Protein AF-0000000081411568 (afdb_homodimer)

Structure (mmCIF, N/CA/C/O backbone):
data_AF-0000000081411568-model_v1
#
loop_
_entity.id
_entity.type
_entity.pdbx_description
1 polymer 'Phage baseplate assembly protein V'
#
loop_
_atom_site.group_PDB
_atom_site.id
_atom_site.type_symbol
_atom_site.label_atom_id
_atom_site.label_alt_id
_atom_site.label_comp_id
_atom_site.label_asym_id
_atom_site.label_entity_id
_atom_site.label_seq_id
_atom_site.pdbx_PDB_ins_code
_atom_site.Cartn_x
_atom_site.Cartn_y
_atom_site.Cartn_z
_atom_site.occupancy
_atom_site.B_iso_or_equiv
_atom_site.auth_seq_id
_atom_site.auth_comp_id
_atom_site.auth_asym_id
_atom_site.auth_atom_id
_atom_site.pdbx_PDB_model_num
ATOM 1 N N . MET A 1 1 ? 0.951 -44.594 -8.281 1 44.94 1 MET A N 1
ATOM 2 C CA . MET A 1 1 ? 0.667 -43.156 -8.148 1 44.94 1 MET A CA 1
ATOM 3 C C . MET A 1 1 ? 0.297 -42.562 -9.492 1 44.94 1 MET A C 1
ATOM 5 O O . MET A 1 1 ? 1.005 -42.75 -10.484 1 44.94 1 MET A O 1
ATOM 9 N N . SER A 1 2 ? -0.913 -42.25 -9.688 1 53.12 2 SER A N 1
ATOM 10 C CA . SER A 1 2 ? -1.412 -41.875 -11.008 1 53.12 2 SER A CA 1
ATOM 11 C C . SER A 1 2 ? -0.668 -40.656 -11.555 1 53.12 2 SER A C 1
ATOM 13 O O . SER A 1 2 ? -0.072 -39.875 -10.789 1 53.12 2 SER A O 1
ATOM 15 N N . LEU A 1 3 ? -0.346 -40.844 -12.75 1 54.81 3 LEU A N 1
ATOM 16 C CA . LEU A 1 3 ? 0.307 -39.781 -13.531 1 54.81 3 LEU A CA 1
ATOM 17 C C . LEU A 1 3 ? -0.184 -38.406 -13.109 1 54.81 3 LEU A C 1
ATOM 19 O O . LEU A 1 3 ? 0.574 -37.438 -13.148 1 54.81 3 LEU A O 1
ATOM 23 N N . LEU A 1 4 ? -1.469 -38.469 -12.625 1 57.91 4 LEU A N 1
ATOM 24 C CA . LEU A 1 4 ? -2.047 -37.219 -12.148 1 57.91 4 LEU A CA 1
ATOM 25 C C . LEU A 1 4 ? -1.321 -36.719 -10.898 1 57.91 4 LEU A C 1
ATOM 27 O O . LEU A 1 4 ? -1.173 -35.5 -10.703 1 57.91 4 LEU A O 1
ATOM 31 N N . THR A 1 5 ? -0.788 -37.719 -10.188 1 57.94 5 THR A N 1
ATOM 32 C CA . THR A 1 5 ? -0.167 -37.375 -8.914 1 57.94 5 THR A CA 1
ATOM 33 C C . THR A 1 5 ? 1.165 -36.656 -9.141 1 57.94 5 THR A C 1
ATOM 35 O O . THR A 1 5 ? 1.735 -36.094 -8.211 1 57.94 5 THR A O 1
ATOM 38 N N . ARG A 1 6 ? 1.407 -36.5 -10.516 1 70.19 6 ARG A N 1
ATOM 39 C CA . ARG A 1 6 ? 2.758 -36 -10.719 1 70.19 6 ARG A CA 1
ATOM 40 C C . ARG A 1 6 ? 2.725 -34.562 -11.266 1 70.19 6 ARG A C 1
ATOM 42 O O . ARG A 1 6 ? 3.77 -34 -11.594 1 70.19 6 ARG A O 1
ATOM 49 N N . LEU A 1 7 ? 1.516 -34.031 -11.227 1 80.31 7 LEU A N 1
ATOM 50 C CA . LEU A 1 7 ? 1.396 -32.719 -11.867 1 80.31 7 LEU A CA 1
ATOM 51 C C . LEU A 1 7 ? 1.714 -31.609 -10.875 1 80.31 7 LEU A C 1
ATOM 53 O O . LEU A 1 7 ? 2.109 -30.516 -11.281 1 80.31 7 LEU A O 1
ATOM 57 N N . LEU A 1 8 ? 1.556 -32.031 -9.602 1 87.19 8 LEU A N 1
ATOM 58 C CA . LEU A 1 8 ? 1.83 -31.016 -8.578 1 87.19 8 LEU A CA 1
ATOM 59 C C . LEU A 1 8 ? 2.822 -31.547 -7.551 1 87.19 8 LEU A C 1
ATOM 61 O O . LEU A 1 8 ? 2.879 -32.75 -7.301 1 87.19 8 LEU A O 1
ATOM 65 N N . ALA A 1 9 ? 3.596 -30.68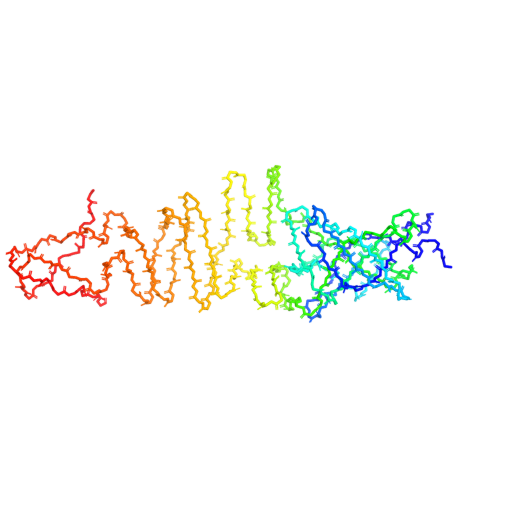8 -7.062 1 90.88 9 ALA A N 1
ATOM 66 C CA . ALA A 1 9 ? 4.477 -31 -5.945 1 90.88 9 ALA A CA 1
ATOM 67 C C . ALA A 1 9 ? 4.574 -29.828 -4.965 1 90.88 9 ALA A C 1
ATOM 69 O O . ALA A 1 9 ? 4.367 -28.688 -5.348 1 90.88 9 ALA A O 1
ATOM 70 N N . ARG A 1 10 ? 4.816 -30.234 -3.709 1 93.5 10 ARG A N 1
ATOM 71 C CA . ARG A 1 10 ? 5.148 -29.25 -2.689 1 93.5 10 ARG A CA 1
ATOM 72 C C . ARG A 1 10 ? 6.652 -29.203 -2.439 1 93.5 10 ARG A C 1
ATOM 74 O O . ARG A 1 10 ? 7.348 -30.203 -2.623 1 93.5 10 ARG A O 1
ATOM 81 N N . GLY A 1 11 ? 7.152 -28.031 -2.08 1 96.56 11 GLY A N 1
ATOM 82 C CA . GLY A 1 11 ? 8.562 -27.906 -1.757 1 96.56 11 GLY A CA 1
ATOM 83 C C . GLY A 1 11 ? 8.883 -26.656 -0.957 1 96.56 11 GLY A C 1
ATOM 84 O O . GLY A 1 11 ? 7.98 -26 -0.435 1 96.56 11 GLY A O 1
ATOM 85 N N . THR A 1 12 ? 10.219 -26.5 -0.775 1 98.06 12 THR A N 1
ATOM 86 C CA . THR A 1 12 ? 10.695 -25.359 -0.022 1 98.06 12 THR A CA 1
ATOM 87 C C . THR A 1 12 ? 11.648 -24.516 -0.867 1 98.06 12 THR A C 1
ATOM 89 O O . THR A 1 12 ? 12.453 -25.047 -1.627 1 98.06 12 THR A O 1
ATOM 92 N N . VAL A 1 13 ? 11.539 -23.234 -0.665 1 98.38 13 VAL A N 1
ATOM 93 C CA . VAL A 1 13 ? 12.406 -22.297 -1.387 1 98.38 13 VAL A CA 1
ATOM 94 C C . VAL A 1 13 ? 13.828 -22.375 -0.835 1 98.38 13 VAL A C 1
ATOM 96 O O . VAL A 1 13 ? 14.031 -22.344 0.381 1 98.38 13 VAL A O 1
ATOM 99 N N . VAL A 1 14 ? 14.742 -22.5 -1.748 1 98.06 14 VAL A N 1
ATOM 100 C CA . VAL A 1 14 ? 16.172 -22.438 -1.413 1 98.06 14 VAL A CA 1
ATOM 101 C C . VAL A 1 14 ? 16.703 -21.047 -1.751 1 98.06 14 VAL A C 1
ATOM 103 O O . VAL A 1 14 ? 17.359 -20.406 -0.918 1 98.06 14 VAL A O 1
ATOM 106 N N . LEU A 1 15 ? 16.469 -20.641 -2.945 1 97.62 15 LEU A N 1
ATOM 107 C CA . LEU A 1 15 ? 16.875 -19.328 -3.428 1 97.62 15 LEU A CA 1
ATOM 108 C C . LEU A 1 15 ? 15.758 -18.672 -4.246 1 97.62 15 LEU A C 1
ATOM 110 O O . LEU A 1 15 ? 15.008 -19.375 -4.934 1 97.62 15 LEU A O 1
ATOM 114 N N . ALA A 1 16 ? 15.672 -17.391 -4.086 1 98 16 ALA A N 1
ATOM 115 C CA . ALA A 1 16 ? 14.789 -16.594 -4.945 1 98 16 ALA A CA 1
ATOM 116 C C . ALA A 1 16 ? 15.555 -15.461 -5.605 1 98 16 ALA A C 1
ATOM 118 O O . ALA A 1 16 ? 16.344 -14.773 -4.953 1 98 16 ALA A O 1
ATOM 119 N N . SER A 1 17 ? 15.32 -15.336 -6.879 1 97.19 17 SER A N 1
ATOM 120 C CA . SER A 1 17 ? 15.883 -14.203 -7.602 1 97.19 17 SER A CA 1
ATOM 121 C C . SER A 1 17 ? 14.789 -13.25 -8.078 1 97.19 17 SER A C 1
ATOM 123 O O . SER A 1 17 ? 13.898 -13.648 -8.828 1 97.19 17 SER A O 1
ATOM 125 N N . SER A 1 18 ? 14.922 -12 -7.629 1 95.88 18 SER A N 1
ATOM 126 C CA . SER A 1 18 ? 13.977 -10.969 -8.055 1 95.88 18 SER A CA 1
ATOM 127 C C . SER A 1 18 ? 14.57 -10.109 -9.172 1 95.88 18 SER A C 1
ATOM 129 O O . SER A 1 18 ? 14.008 -9.07 -9.523 1 95.88 18 SER A O 1
ATOM 131 N N . ALA A 1 19 ? 15.594 -10.531 -9.766 1 95.19 19 ALA A N 1
ATOM 132 C CA . ALA A 1 19 ? 16.297 -9.742 -10.773 1 95.19 19 ALA A CA 1
ATOM 133 C C . ALA A 1 19 ? 15.625 -9.859 -12.133 1 95.19 19 ALA A C 1
ATOM 135 O O . ALA A 1 19 ? 15.656 -8.922 -12.93 1 95.19 19 ALA A O 1
ATOM 136 N N . SER A 1 20 ? 15.016 -10.961 -12.375 1 93.44 20 SER A N 1
ATOM 137 C CA . SER A 1 20 ? 14.383 -11.211 -13.672 1 93.44 20 SER A CA 1
ATOM 138 C C . SER A 1 20 ? 12.984 -10.609 -13.727 1 93.44 20 SER A C 1
ATOM 140 O O . SER A 1 20 ? 12.383 -10.328 -12.695 1 93.44 20 SER A O 1
ATOM 142 N N . LYS A 1 21 ? 12.5 -10.484 -14.922 1 94.25 21 LYS A N 1
ATOM 143 C CA . LYS A 1 21 ? 11.188 -9.891 -15.148 1 94.25 21 LYS A CA 1
ATOM 144 C C . LYS A 1 21 ? 10.078 -10.773 -14.586 1 94.25 21 LYS A C 1
ATOM 146 O O . LYS A 1 21 ? 9.023 -10.273 -14.188 1 94.25 21 LYS A O 1
ATOM 151 N N . LEU A 1 22 ? 10.312 -12.016 -14.672 1 94.69 22 LEU A N 1
ATOM 152 C CA . LEU A 1 22 ? 9.562 -12.992 -13.883 1 94.69 22 LEU A CA 1
ATOM 153 C C . LEU A 1 22 ? 10.453 -13.625 -12.82 1 94.69 22 LEU A C 1
ATOM 155 O O . LEU A 1 22 ? 11.539 -14.117 -13.125 1 94.69 22 LEU A O 1
ATOM 159 N N . GLN A 1 23 ? 9.977 -13.594 -11.594 1 96.31 23 GLN A N 1
ATOM 160 C CA . GLN A 1 23 ? 10.812 -14.102 -10.508 1 96.31 23 GLN A CA 1
ATOM 161 C C . GLN A 1 23 ? 11.172 -15.57 -10.734 1 96.31 23 GLN A C 1
ATOM 163 O O . GLN A 1 23 ? 10.359 -16.344 -11.242 1 96.31 23 GLN A O 1
ATOM 168 N N . SER A 1 24 ? 12.414 -15.836 -10.352 1 97.56 24 SER A N 1
ATOM 169 C CA . SER A 1 24 ? 12.891 -17.219 -10.461 1 97.56 24 SER A CA 1
ATOM 170 C C . SER A 1 24 ? 13.219 -17.797 -9.086 1 97.56 24 SER A C 1
ATOM 172 O O . SER A 1 24 ? 13.789 -17.109 -8.242 1 97.56 24 SER A O 1
ATOM 174 N N . LEU A 1 25 ? 12.844 -19.125 -8.938 1 97.94 25 LEU A N 1
ATOM 175 C CA . LEU A 1 25 ? 13.078 -19.797 -7.66 1 97.94 25 LEU A CA 1
ATOM 176 C C . LEU A 1 25 ? 13.922 -21.047 -7.836 1 97.94 25 LEU A C 1
ATOM 178 O O . LEU A 1 25 ? 13.891 -21.672 -8.898 1 97.94 25 LEU A O 1
ATOM 182 N N . GLN A 1 26 ? 14.75 -21.281 -6.93 1 97.69 26 GLN A N 1
ATOM 183 C CA . GLN A 1 26 ? 15.25 -22.625 -6.652 1 97.69 26 GLN A CA 1
ATOM 184 C C . GLN A 1 26 ? 14.492 -23.266 -5.488 1 97.69 26 GLN A C 1
ATOM 186 O O . GLN A 1 26 ? 14.406 -22.672 -4.406 1 97.69 26 GLN A O 1
ATOM 191 N N . MET A 1 27 ? 13.938 -24.5 -5.75 1 97.5 27 MET A N 1
ATOM 192 C CA . MET A 1 27 ? 13.172 -25.156 -4.695 1 97.5 27 MET A CA 1
ATOM 193 C C . MET A 1 27 ? 13.609 -26.609 -4.523 1 97.5 27 MET A C 1
ATOM 195 O O . MET A 1 27 ? 14.023 -27.25 -5.488 1 97.5 27 MET A O 1
ATOM 199 N N . ARG A 1 28 ? 13.562 -27.031 -3.311 1 97.19 28 ARG A N 1
ATOM 200 C CA . ARG A 1 28 ? 13.672 -28.453 -2.99 1 97.19 28 ARG A CA 1
ATOM 201 C C . ARG A 1 28 ? 12.297 -29.109 -2.92 1 97.19 28 ARG A C 1
ATOM 203 O O . ARG A 1 28 ? 11.461 -28.719 -2.096 1 97.19 28 ARG A O 1
ATOM 210 N N . LEU A 1 29 ? 12.078 -30.047 -3.844 1 93.19 29 LEU A N 1
ATOM 211 C CA . LEU A 1 29 ? 10.766 -30.672 -3.939 1 93.19 29 LEU A CA 1
ATOM 212 C C . LEU A 1 29 ? 10.75 -32 -3.225 1 93.19 29 LEU A C 1
ATOM 214 O O . LEU A 1 29 ? 11.734 -32.406 -2.584 1 93.19 29 LEU A O 1
ATOM 218 N N . THR A 1 30 ? 9.516 -32.688 -3.365 1 78.25 30 THR A N 1
ATOM 219 C CA . THR A 1 30 ? 9.344 -33.969 -2.719 1 78.25 30 THR A CA 1
ATOM 220 C C . THR A 1 30 ? 10.352 -35 -3.266 1 78.25 30 THR A C 1
ATOM 222 O O . THR A 1 30 ? 10.688 -34.969 -4.453 1 78.25 30 THR A O 1
ATOM 225 N N . ALA A 1 31 ? 11.016 -35.812 -2.459 1 76.81 31 ALA A N 1
ATOM 226 C CA . ALA A 1 31 ? 12.023 -36.844 -2.693 1 76.81 31 ALA A CA 1
ATOM 227 C C . ALA A 1 31 ? 13.43 -36.219 -2.732 1 76.81 31 ALA A C 1
ATOM 229 O O . ALA A 1 31 ? 14.375 -36.875 -3.197 1 76.81 31 ALA A O 1
ATOM 230 N N . GLY A 1 32 ? 13.492 -34.969 -2.555 1 78.94 32 GLY A N 1
ATOM 231 C CA . GLY A 1 32 ? 14.789 -34.312 -2.385 1 78.94 32 GLY A CA 1
ATOM 232 C C . GLY A 1 32 ? 15.336 -33.719 -3.668 1 78.94 32 GLY A C 1
ATOM 233 O O . GLY A 1 32 ? 16.484 -33.281 -3.707 1 78.94 32 GLY A O 1
ATOM 234 N N . GLU A 1 33 ? 14.516 -33.719 -4.684 1 88.12 33 GLU A N 1
ATOM 235 C CA . GLU A 1 33 ? 14.914 -33.125 -5.953 1 88.12 33 GLU A CA 1
ATOM 236 C C . GLU A 1 33 ? 14.969 -31.594 -5.852 1 88.12 33 GLU A C 1
ATOM 238 O O . GLU A 1 33 ? 14.086 -30.969 -5.254 1 88.12 33 GLU A O 1
ATOM 243 N N . VAL A 1 34 ? 16.125 -31.094 -6.387 1 92.81 34 VAL A N 1
ATOM 244 C CA . VAL A 1 34 ? 16.281 -29.656 -6.422 1 92.81 34 VAL A CA 1
ATOM 245 C C . VAL A 1 34 ? 16.047 -29.141 -7.844 1 92.81 34 VAL A C 1
ATOM 247 O O . VAL A 1 34 ? 16.672 -29.625 -8.789 1 92.81 34 VAL A O 1
ATOM 250 N N . ASN A 1 35 ? 15.07 -28.297 -7.988 1 94 35 ASN A N 1
ATOM 251 C CA . ASN A 1 35 ? 14.812 -27.641 -9.258 1 94 35 ASN A CA 1
ATOM 252 C C . ASN A 1 35 ? 15.211 -26.156 -9.211 1 94 35 ASN A C 1
ATOM 254 O O . ASN A 1 35 ? 14.875 -25.453 -8.258 1 94 35 ASN A O 1
ATOM 258 N N . ASP A 1 36 ? 15.891 -25.812 -10.227 1 94.31 36 ASP A N 1
ATOM 259 C CA . ASP A 1 36 ? 16.312 -24.422 -10.297 1 94.31 36 ASP A CA 1
ATOM 260 C C . ASP A 1 36 ? 15.609 -23.688 -11.438 1 94.31 36 ASP A C 1
ATOM 262 O O . ASP A 1 36 ? 14.867 -24.297 -12.211 1 94.31 36 ASP A O 1
ATOM 266 N N . ASP A 1 37 ? 15.672 -22.344 -11.391 1 94 37 ASP A N 1
ATOM 267 C CA . ASP A 1 37 ? 15.172 -21.453 -12.438 1 94 37 ASP A CA 1
ATOM 268 C C . ASP A 1 37 ? 13.688 -21.672 -12.688 1 94 37 ASP A C 1
ATOM 270 O O . ASP A 1 37 ? 13.234 -21.625 -13.836 1 94 37 ASP A O 1
ATOM 274 N N . MET A 1 38 ? 13 -21.969 -11.617 1 95.19 38 MET A N 1
ATOM 275 C CA . MET A 1 38 ? 11.555 -22.078 -11.711 1 95.19 38 MET A CA 1
ATOM 276 C C . MET A 1 38 ? 10.906 -20.703 -11.789 1 95.19 38 MET A C 1
ATOM 278 O O . MET A 1 38 ? 11.172 -19.844 -10.945 1 95.19 38 MET A O 1
ATOM 282 N N . GLU A 1 39 ? 10.078 -20.594 -12.852 1 96.25 39 GLU A N 1
ATOM 283 C CA . GLU A 1 39 ? 9.336 -19.328 -12.898 1 96.25 39 GLU A CA 1
ATOM 284 C C . GLU A 1 39 ? 8.273 -19.266 -11.805 1 96.25 39 GLU A C 1
ATOM 286 O O . GLU A 1 39 ? 7.535 -20.234 -11.594 1 96.25 39 GLU A O 1
ATOM 291 N N . HIS A 1 40 ? 8.273 -18.219 -11.125 1 97.31 40 HIS A N 1
ATOM 292 C CA . HIS A 1 40 ? 7.25 -17.938 -10.125 1 97.31 40 HIS A CA 1
ATOM 293 C C . HIS A 1 40 ? 6.223 -16.938 -10.656 1 97.31 40 HIS A C 1
ATOM 295 O O . HIS A 1 40 ? 6.512 -15.75 -10.766 1 97.31 40 HIS A O 1
ATOM 301 N N . PHE A 1 41 ? 5.051 -17.422 -11.016 1 95.88 41 PHE A N 1
ATOM 302 C CA . PHE A 1 41 ? 3.965 -16.562 -11.469 1 95.88 41 PHE A CA 1
ATOM 303 C C . PHE A 1 41 ? 3.277 -15.898 -10.281 1 95.88 41 PHE A C 1
ATOM 305 O O . PHE A 1 41 ? 2.746 -16.578 -9.398 1 95.88 41 PHE A O 1
ATOM 312 N N . GLU A 1 42 ? 3.348 -14.625 -10.258 1 96.62 42 GLU A N 1
ATOM 313 C CA . GLU A 1 42 ? 2.668 -13.82 -9.25 1 96.62 42 GLU A CA 1
ATOM 314 C C . GLU A 1 42 ? 1.562 -12.969 -9.867 1 96.62 42 GLU A C 1
ATOM 316 O O . GLU A 1 42 ? 1.697 -12.5 -11 1 96.62 42 GLU A O 1
ATOM 321 N N . PRO A 1 43 ? 0.521 -12.789 -9.156 1 96.56 43 PRO A N 1
ATOM 322 C CA . PRO A 1 43 ? -0.549 -11.984 -9.75 1 96.56 43 PRO A CA 1
ATOM 323 C C . PRO A 1 43 ? -0.08 -10.594 -10.164 1 96.56 43 PRO A C 1
ATOM 325 O O . PRO A 1 43 ? 0.712 -9.969 -9.453 1 96.56 43 PRO A O 1
ATOM 328 N N . TYR A 1 44 ? -0.641 -10.164 -11.336 1 97.44 44 TYR A N 1
ATOM 329 C CA . TYR A 1 44 ? -0.382 -8.789 -11.742 1 97.44 44 TYR A CA 1
ATOM 330 C C . TYR A 1 44 ? -0.766 -7.816 -10.633 1 97.44 44 TYR A C 1
ATOM 332 O O . TYR A 1 44 ? -1.869 -7.891 -10.086 1 97.44 44 TYR A O 1
ATOM 340 N N . GLY A 1 45 ? 0.221 -6.875 -10.32 1 97.5 45 GLY A N 1
ATOM 341 C CA . GLY A 1 45 ? -0.022 -5.863 -9.305 1 97.5 45 GLY A CA 1
ATOM 342 C C . GLY A 1 45 ? 0.531 -6.242 -7.945 1 97.5 45 GLY A C 1
ATOM 343 O O . GLY A 1 45 ? 0.468 -5.453 -7 1 97.5 45 GLY A O 1
ATOM 344 N N . PHE A 1 46 ? 0.948 -7.434 -7.781 1 98.06 46 PHE A N 1
ATOM 345 C CA . PHE A 1 46 ? 1.532 -7.891 -6.523 1 98.06 46 PHE A CA 1
ATOM 346 C C . PHE A 1 46 ? 2.855 -8.602 -6.773 1 98.06 46 PHE A C 1
ATOM 348 O O . PHE A 1 46 ? 2.975 -9.391 -7.711 1 98.06 46 PHE A O 1
ATOM 355 N N . THR A 1 47 ? 3.906 -8.273 -5.945 1 98.25 47 THR A N 1
ATOM 356 C CA . THR A 1 47 ? 5.152 -9.031 -6 1 98.25 47 THR A CA 1
ATOM 357 C C . THR A 1 47 ? 5.805 -9.094 -4.625 1 98.25 47 THR A C 1
ATOM 359 O O . THR A 1 47 ? 5.609 -8.211 -3.793 1 98.25 47 THR A O 1
ATOM 362 N N . SER A 1 48 ? 6.516 -10.211 -4.363 1 98 48 SER A N 1
ATOM 363 C CA . SER A 1 48 ? 7.27 -10.406 -3.127 1 98 48 SER A CA 1
ATOM 364 C C . SER A 1 48 ? 8.578 -11.141 -3.387 1 98 48 SER A C 1
ATOM 366 O O . SER A 1 48 ? 8.766 -11.727 -4.453 1 98 48 SER A O 1
ATOM 368 N N . HIS A 1 49 ? 9.492 -11 -2.486 1 98.69 49 HIS A N 1
ATOM 369 C CA . HIS A 1 49 ? 10.742 -11.758 -2.521 1 98.69 49 HIS A CA 1
ATOM 370 C C . HIS A 1 49 ? 10.852 -12.695 -1.32 1 98.69 49 HIS A C 1
ATOM 372 O O . HIS A 1 49 ? 11.359 -12.297 -0.268 1 98.69 49 HIS A O 1
ATOM 378 N N . PRO A 1 50 ? 10.367 -13.938 -1.491 1 98.38 50 PRO A N 1
ATOM 379 C CA . PRO A 1 50 ? 10.32 -14.859 -0.358 1 98.38 50 PRO A CA 1
ATOM 380 C C . PRO A 1 50 ? 11.703 -15.195 0.194 1 98.38 50 PRO A C 1
ATOM 382 O O . PRO A 1 50 ? 12.695 -15.164 -0.545 1 98.38 50 PRO A O 1
ATOM 385 N N . LEU A 1 51 ? 11.742 -15.508 1.49 1 98.56 51 LEU A N 1
ATOM 386 C CA . LEU A 1 51 ? 12.961 -15.945 2.154 1 98.56 51 LEU A CA 1
ATOM 387 C C . LEU A 1 51 ? 13.18 -17.438 1.965 1 98.56 51 LEU A C 1
ATOM 389 O O . LEU A 1 51 ? 12.219 -18.188 1.763 1 98.56 51 LEU A O 1
ATOM 393 N N . ALA A 1 52 ? 14.461 -17.797 2.041 1 98.44 52 ALA A N 1
ATOM 394 C CA . ALA A 1 52 ? 14.75 -19.219 2.084 1 98.44 52 ALA A CA 1
ATOM 395 C C . ALA A 1 52 ? 13.953 -19.906 3.189 1 98.44 52 ALA A C 1
ATOM 397 O O . ALA A 1 52 ? 13.828 -19.375 4.297 1 98.44 52 ALA A O 1
ATOM 398 N N . GLY A 1 53 ? 13.414 -21.031 2.84 1 98 53 GLY A N 1
ATOM 399 C CA . GLY A 1 53 ? 12.617 -21.766 3.807 1 98 53 GLY A CA 1
ATOM 400 C C . GLY A 1 53 ? 11.125 -21.609 3.59 1 98 53 GLY A C 1
ATOM 401 O O . GLY A 1 53 ? 10.328 -22.375 4.145 1 98 53 GLY A O 1
ATOM 402 N N . ALA A 1 54 ? 10.727 -20.609 2.812 1 98.56 54 ALA A N 1
ATOM 403 C CA . ALA A 1 54 ? 9.312 -20.5 2.449 1 98.56 54 ALA A CA 1
ATOM 404 C C . ALA A 1 54 ? 8.828 -21.75 1.745 1 98.56 54 ALA A C 1
ATOM 406 O O . ALA A 1 54 ? 9.625 -22.516 1.184 1 98.56 54 ALA A O 1
ATOM 407 N N . GLU A 1 55 ? 7.504 -21.984 1.79 1 98 55 GLU A N 1
ATOM 408 C CA . GLU A 1 55 ? 6.891 -23.172 1.208 1 98 55 GLU A CA 1
ATOM 409 C C . GLU A 1 55 ? 6.129 -22.828 -0.071 1 98 55 GLU A C 1
ATOM 411 O O . GLU A 1 55 ? 5.469 -21.797 -0.148 1 98 55 GLU A O 1
ATOM 416 N N . GLY A 1 56 ? 6.234 -23.781 -1.072 1 97.06 56 GLY A N 1
ATOM 417 C CA . GLY A 1 56 ? 5.551 -23.484 -2.324 1 97.06 56 GLY A CA 1
ATOM 418 C C . GLY A 1 56 ? 4.926 -24.719 -2.955 1 97.06 56 GLY A C 1
ATOM 419 O O . GLY A 1 56 ? 5.281 -25.844 -2.613 1 97.06 56 GLY A O 1
ATOM 420 N N . VAL A 1 57 ? 3.928 -24.5 -3.783 1 95.38 57 VAL A N 1
ATOM 421 C CA . VAL A 1 57 ? 3.314 -25.484 -4.664 1 95.38 57 VAL A CA 1
ATOM 422 C C . VAL A 1 57 ? 3.723 -25.219 -6.109 1 95.38 57 VAL A C 1
ATOM 424 O O . VAL A 1 57 ? 3.629 -24.078 -6.586 1 95.38 57 VAL A O 1
ATOM 427 N N . VAL A 1 58 ? 4.191 -26.312 -6.758 1 93.94 58 VAL A N 1
ATOM 428 C CA . VAL A 1 58 ? 4.66 -26.156 -8.133 1 93.94 58 VAL A CA 1
ATOM 429 C C . VAL A 1 58 ? 3.893 -27.125 -9.047 1 93.94 58 VAL A C 1
ATOM 431 O O . VAL A 1 58 ? 3.33 -28.109 -8.578 1 93.94 58 VAL A O 1
ATOM 434 N N . THR A 1 59 ? 3.855 -26.703 -10.266 1 91 59 THR A N 1
ATOM 435 C CA . THR A 1 59 ? 3.291 -27.562 -11.297 1 91 59 THR A CA 1
ATOM 436 C C . THR A 1 59 ? 4.301 -27.797 -12.422 1 91 59 THR A C 1
ATOM 438 O O . THR A 1 59 ? 5.223 -27 -12.602 1 91 59 THR A O 1
ATOM 441 N N . PHE A 1 60 ? 4.066 -28.938 -13.102 1 87.44 60 PHE A N 1
ATOM 442 C CA . PHE A 1 60 ? 4.934 -29.312 -14.211 1 87.44 60 PHE A CA 1
ATOM 443 C C . PHE A 1 60 ? 4.172 -29.281 -15.523 1 87.44 60 PHE A C 1
ATOM 445 O O . PHE A 1 60 ? 3.361 -30.172 -15.797 1 87.44 60 PHE A O 1
ATOM 452 N N . LEU A 1 61 ? 4.48 -28.266 -16.281 1 80.19 61 LEU A N 1
ATOM 453 C CA . LEU A 1 61 ? 3.76 -28.109 -17.547 1 80.19 61 LEU A CA 1
ATOM 454 C C . LEU A 1 61 ? 4.105 -29.25 -18.516 1 80.19 61 LEU A C 1
ATOM 456 O O . LEU A 1 61 ? 5.281 -29.594 -18.672 1 80.19 61 LEU A O 1
ATOM 460 N N . GLY A 1 62 ? 3.158 -29.844 -19.109 1 75.19 62 GLY A N 1
ATOM 461 C CA . GLY A 1 62 ? 3.357 -30.922 -20.078 1 75.19 62 GLY A CA 1
ATOM 462 C C . GLY A 1 62 ? 3.949 -32.156 -19.453 1 75.19 62 GLY A C 1
ATOM 463 O O . GLY A 1 62 ? 4.445 -33.031 -20.172 1 75.19 62 GLY A O 1
ATOM 464 N N . GLY A 1 63 ? 4.055 -32.188 -18.188 1 73.62 63 GLY A N 1
ATOM 465 C CA . GLY A 1 63 ? 4.574 -33.344 -17.5 1 73.62 63 GLY A CA 1
ATOM 466 C C . GLY A 1 63 ? 6.09 -33.375 -17.422 1 73.62 63 GLY A C 1
ATOM 467 O O . GLY A 1 63 ? 6.68 -34.344 -16.922 1 73.62 63 GLY A O 1
ATOM 468 N N . ASP A 1 64 ? 6.676 -32.344 -17.969 1 76 64 ASP A N 1
ATOM 469 C CA . ASP A 1 64 ? 8.133 -32.25 -17.922 1 76 64 ASP A CA 1
ATOM 470 C C . ASP A 1 64 ? 8.594 -31.672 -16.578 1 76 64 ASP A C 1
ATOM 472 O O . ASP A 1 64 ? 8.422 -30.484 -16.312 1 76 64 ASP A O 1
ATOM 476 N N . ARG A 1 65 ? 9.289 -32.531 -15.781 1 78.12 65 ARG A N 1
ATOM 477 C CA . ARG A 1 65 ? 9.641 -32.188 -14.414 1 78.12 65 ARG A CA 1
ATOM 478 C C . ARG A 1 65 ? 10.742 -31.125 -14.391 1 78.12 65 ARG A C 1
ATOM 480 O O . ARG A 1 65 ? 11 -30.5 -13.352 1 78.12 65 ARG A O 1
ATOM 487 N N . SER A 1 66 ? 11.312 -30.984 -15.539 1 79.19 66 SER A N 1
ATOM 488 C CA . SER A 1 66 ? 12.375 -29.984 -15.602 1 79.19 66 SER A CA 1
ATOM 489 C C . SER A 1 66 ? 11.805 -28.594 -15.844 1 79.19 66 SER A C 1
ATOM 491 O O . SER A 1 66 ? 12.5 -27.594 -15.688 1 79.19 66 SER A O 1
ATOM 493 N N . HIS A 1 67 ? 10.531 -28.609 -16.141 1 84.44 67 HIS A N 1
ATOM 494 C CA . HIS A 1 67 ? 9.875 -27.328 -16.375 1 84.44 67 HIS A CA 1
ATOM 495 C C . HIS A 1 67 ? 8.758 -27.094 -15.367 1 84.44 67 HIS A C 1
ATOM 497 O O . HIS A 1 67 ? 7.578 -27.219 -15.695 1 84.44 67 HIS A O 1
ATOM 503 N N . ALA A 1 68 ? 9.227 -26.656 -14.195 1 89.94 68 ALA A N 1
ATOM 504 C CA . ALA A 1 68 ? 8.281 -26.391 -13.117 1 89.94 68 ALA A CA 1
ATOM 505 C C . ALA A 1 68 ? 7.969 -24.891 -13.016 1 89.94 68 ALA A C 1
ATOM 507 O O . ALA A 1 68 ? 8.82 -24.062 -13.312 1 89.94 68 ALA A O 1
ATOM 508 N N . ILE A 1 69 ? 6.738 -24.656 -12.695 1 93.56 69 ILE A N 1
ATOM 509 C CA . ILE A 1 69 ? 6.293 -23.297 -12.367 1 93.56 69 ILE A CA 1
ATOM 510 C C . ILE A 1 69 ? 5.754 -23.266 -10.938 1 93.56 69 ILE A C 1
ATOM 512 O O . ILE A 1 69 ? 5.035 -24.172 -10.516 1 93.56 69 ILE A O 1
ATOM 516 N N . ALA A 1 70 ? 6.227 -22.266 -10.234 1 96.12 70 ALA A N 1
ATOM 517 C CA . ALA A 1 70 ? 5.664 -22.062 -8.90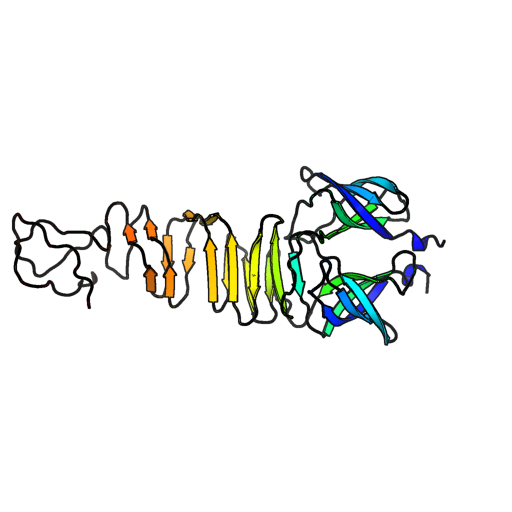6 1 96.12 70 ALA A CA 1
ATOM 518 C C . ALA A 1 70 ? 4.363 -21.266 -8.977 1 96.12 70 ALA A C 1
ATOM 520 O O . ALA A 1 70 ? 4.336 -20.156 -9.523 1 96.12 70 ALA A O 1
ATOM 521 N N . LEU A 1 71 ? 3.34 -21.781 -8.391 1 94.69 71 LEU A N 1
ATOM 522 C CA . LEU A 1 71 ? 2.02 -21.156 -8.461 1 94.69 71 LEU A CA 1
ATOM 523 C C . LEU A 1 71 ? 1.771 -20.266 -7.246 1 94.69 71 LEU A C 1
ATOM 525 O O . LEU A 1 71 ? 1.163 -19.203 -7.367 1 94.69 71 LEU A O 1
ATOM 529 N N . VAL A 1 72 ? 2.176 -20.797 -6.086 1 96.06 72 VAL A N 1
ATOM 530 C CA . VAL A 1 72 ? 1.992 -20.047 -4.844 1 96.06 72 VAL A CA 1
ATOM 531 C C . VAL A 1 72 ? 3.141 -20.359 -3.885 1 96.06 72 VAL A C 1
ATOM 533 O O . VAL A 1 72 ? 3.605 -21.5 -3.801 1 96.06 72 VAL A O 1
ATOM 536 N N . VAL A 1 73 ? 3.592 -19.328 -3.275 1 97.62 73 VAL A N 1
ATOM 537 C CA . VAL A 1 73 ? 4.602 -19.469 -2.23 1 97.62 73 VAL A CA 1
ATOM 538 C C . VAL A 1 73 ? 4.105 -18.797 -0.946 1 97.62 73 VAL A C 1
ATOM 540 O O . VAL A 1 73 ? 3.637 -17.656 -0.968 1 97.62 73 VAL A O 1
ATOM 543 N N . ALA A 1 74 ? 4.137 -19.578 0.145 1 97.44 74 ALA A N 1
ATOM 544 C CA . ALA A 1 74 ? 3.705 -19.125 1.465 1 97.44 74 ALA A CA 1
ATOM 545 C C . ALA A 1 74 ? 4.824 -19.281 2.492 1 97.44 74 ALA A C 1
ATOM 547 O O . ALA A 1 74 ? 5.777 -20.031 2.271 1 97.44 74 ALA A O 1
ATOM 548 N N . ASP A 1 75 ? 4.754 -18.578 3.512 1 98.25 75 ASP A N 1
ATOM 549 C CA . ASP A 1 75 ? 5.699 -18.719 4.613 1 98.25 75 ASP A CA 1
ATOM 550 C C . ASP A 1 75 ? 4.977 -18.688 5.961 1 98.25 75 ASP A C 1
ATOM 552 O O . ASP A 1 75 ? 4.625 -17.625 6.461 1 98.25 75 ASP A O 1
ATOM 556 N N . ARG A 1 76 ? 4.836 -19.859 6.473 1 97.62 76 ARG A N 1
ATOM 557 C CA . ARG A 1 76 ? 4.047 -20.016 7.691 1 97.62 76 ARG A CA 1
ATOM 558 C C . ARG A 1 76 ? 4.727 -19.344 8.875 1 97.62 76 ARG A C 1
ATOM 560 O O . ARG A 1 76 ? 4.082 -19.062 9.891 1 97.62 76 ARG A O 1
ATOM 567 N N . ARG A 1 77 ? 5.977 -19.031 8.789 1 97.62 77 ARG A N 1
ATOM 568 C CA . ARG A 1 77 ? 6.734 -18.438 9.883 1 97.62 77 ARG A CA 1
ATOM 569 C C . ARG A 1 77 ? 6.254 -17.016 10.18 1 97.62 77 ARG A C 1
ATOM 571 O O . ARG A 1 77 ? 6.359 -16.547 11.312 1 97.62 77 ARG A O 1
ATOM 578 N N . TYR A 1 78 ? 5.66 -16.312 9.148 1 98.44 78 TYR A N 1
ATOM 579 C CA . TYR A 1 78 ? 5.449 -14.867 9.305 1 98.44 78 TYR A CA 1
ATOM 580 C C . TYR A 1 78 ? 3.992 -14.5 9.062 1 98.44 78 TYR A C 1
ATOM 582 O O . TYR A 1 78 ? 3.596 -13.352 9.258 1 98.44 78 TYR A O 1
ATOM 590 N N . ARG A 1 79 ? 3.197 -15.477 8.57 1 97.75 79 ARG A N 1
ATOM 591 C CA . ARG A 1 79 ? 1.793 -15.18 8.312 1 97.75 79 ARG A CA 1
ATOM 592 C C . ARG A 1 79 ? 1.109 -14.609 9.547 1 97.75 79 ARG A C 1
ATOM 594 O O . ARG A 1 79 ? 1.289 -15.125 10.656 1 97.75 79 ARG A O 1
ATOM 601 N N . LEU A 1 80 ? 0.357 -13.477 9.414 1 97.56 80 LEU A N 1
ATOM 602 C CA . LEU A 1 80 ? -0.422 -12.922 10.508 1 97.56 80 LEU A CA 1
ATOM 603 C C . LEU A 1 80 ? -1.512 -13.898 10.953 1 97.56 80 LEU A C 1
ATOM 605 O O . LEU A 1 80 ? -2.256 -14.422 10.125 1 97.56 80 LEU A O 1
ATOM 609 N N . GLN A 1 81 ? -1.575 -14.133 12.219 1 97.38 81 GLN A N 1
ATOM 610 C CA . GLN A 1 81 ? -2.58 -15.039 12.766 1 97.38 81 GLN A CA 1
ATOM 611 C C . GLN A 1 81 ? -3.713 -14.258 13.43 1 97.38 81 GLN A C 1
ATOM 613 O O . GLN A 1 81 ? -3.568 -13.07 13.727 1 97.38 81 GLN A O 1
ATOM 618 N N . SER A 1 82 ? -4.852 -14.922 13.492 1 97.19 82 SER A N 1
ATOM 619 C CA . SER A 1 82 ? -5.988 -14.469 14.289 1 97.19 82 SER A CA 1
ATOM 620 C C . SER A 1 82 ? -6.613 -13.211 13.695 1 97.19 82 SER A C 1
ATOM 622 O O . SER A 1 82 ? -6.988 -12.297 14.422 1 97.19 82 SER A O 1
ATOM 624 N N . LEU A 1 83 ? -6.617 -13.039 12.383 1 98 83 LEU A N 1
ATOM 625 C CA . LEU A 1 83 ? -7.496 -12.062 11.75 1 98 83 LEU A CA 1
ATOM 626 C C . LEU A 1 83 ? -8.961 -12.422 11.977 1 98 83 LEU A C 1
ATOM 628 O O . LEU A 1 83 ? -9.336 -13.594 11.898 1 98 83 LEU A O 1
ATOM 632 N N . ALA A 1 84 ? -9.703 -11.469 12.219 1 98.25 84 ALA A N 1
ATOM 633 C CA . ALA A 1 84 ? -11.141 -11.742 12.266 1 98.25 84 ALA A CA 1
ATOM 634 C C . ALA A 1 84 ? -11.68 -12.078 10.883 1 98.25 84 ALA A C 1
ATOM 636 O O . ALA A 1 84 ? -11.086 -11.695 9.867 1 98.25 84 ALA A O 1
ATOM 637 N N . ALA A 1 85 ? -12.859 -12.875 10.867 1 98.25 85 ALA A N 1
ATOM 638 C CA . ALA A 1 85 ? -13.492 -13.219 9.594 1 98.25 85 ALA A CA 1
ATOM 639 C C . ALA A 1 85 ? -13.766 -11.961 8.766 1 98.25 85 ALA A C 1
ATOM 641 O O . ALA A 1 85 ? -14.312 -10.984 9.273 1 98.25 85 ALA A O 1
ATOM 642 N N . GLY A 1 86 ? -13.352 -11.961 7.5 1 98.12 86 GLY A N 1
ATOM 643 C CA . GLY A 1 86 ? -13.586 -10.859 6.582 1 98.12 86 GLY A CA 1
ATOM 644 C C . GLY A 1 86 ? -12.422 -9.883 6.516 1 98.12 86 GLY A C 1
ATOM 645 O O . GLY A 1 86 ? -12.344 -9.062 5.598 1 98.12 86 GLY A O 1
ATOM 646 N N . GLU A 1 87 ? -11.438 -9.922 7.5 1 98.62 87 GLU A N 1
ATOM 647 C CA . GLU A 1 87 ? -10.297 -9.016 7.496 1 98.62 87 GLU A CA 1
ATOM 648 C C . GLU A 1 87 ? -9.273 -9.422 6.445 1 98.62 87 GLU A C 1
ATOM 650 O O . GLU A 1 87 ? -9.211 -10.586 6.051 1 98.62 87 GLU A O 1
ATOM 655 N N . VAL A 1 88 ? -8.531 -8.438 5.953 1 98.31 88 VAL A N 1
ATOM 656 C CA . VAL A 1 88 ? -7.457 -8.617 4.984 1 98.31 88 VAL A CA 1
ATOM 657 C C . VAL A 1 88 ? -6.219 -7.852 5.441 1 98.31 88 VAL A C 1
ATOM 659 O O . VAL A 1 88 ? -6.328 -6.785 6.051 1 98.31 88 VAL A O 1
ATOM 662 N N . ALA A 1 89 ? -5.004 -8.43 5.102 1 98.62 89 ALA A N 1
ATOM 663 C CA . ALA A 1 89 ? -3.783 -7.703 5.422 1 98.62 89 ALA A CA 1
ATOM 664 C C . ALA A 1 89 ? -2.676 -8.008 4.418 1 98.62 89 ALA A C 1
ATOM 666 O O . ALA A 1 89 ? -2.641 -9.102 3.842 1 98.62 89 ALA A O 1
ATOM 667 N N . ILE A 1 90 ? -1.826 -7.039 4.172 1 98.5 90 ILE A N 1
ATOM 668 C CA . ILE A 1 90 ? -0.519 -7.215 3.551 1 98.5 90 ILE A CA 1
ATOM 669 C C . ILE A 1 90 ? 0.581 -6.977 4.582 1 98.5 90 ILE A C 1
ATOM 671 O O . ILE A 1 90 ? 0.492 -6.047 5.387 1 98.5 90 ILE A O 1
ATOM 675 N N . TYR A 1 91 ? 1.648 -7.809 4.586 1 98.62 91 TYR A N 1
ATOM 676 C CA . TYR A 1 91 ? 2.588 -7.797 5.699 1 98.62 91 TYR A CA 1
ATOM 677 C C . TYR A 1 91 ? 3.959 -8.297 5.266 1 98.62 91 TYR A C 1
ATOM 679 O O . TYR A 1 91 ? 4.105 -8.859 4.176 1 98.62 91 TYR A O 1
ATOM 687 N N . THR A 1 92 ? 4.977 -8.016 6.051 1 98.69 92 THR A N 1
ATOM 688 C CA . THR A 1 92 ? 6.312 -8.57 5.859 1 98.69 92 THR A CA 1
ATOM 689 C C . THR A 1 92 ? 6.746 -9.359 7.09 1 98.69 92 THR A C 1
ATOM 691 O O . THR A 1 92 ? 6.055 -9.367 8.109 1 98.69 92 THR A O 1
ATOM 694 N N . ASP A 1 93 ? 7.871 -10.008 6.938 1 98.69 93 ASP A N 1
ATOM 695 C CA . ASP A 1 93 ? 8.453 -10.797 8.016 1 98.69 93 ASP A CA 1
ATOM 696 C C . ASP A 1 93 ? 8.953 -9.898 9.148 1 98.69 93 ASP A C 1
ATOM 698 O O . ASP A 1 93 ? 9.18 -10.367 10.266 1 98.69 93 ASP A O 1
ATOM 702 N N . GLU A 1 94 ? 9.086 -8.586 8.914 1 98.56 94 GLU A N 1
ATOM 703 C CA . GLU A 1 94 ? 9.641 -7.68 9.914 1 98.56 94 GLU A CA 1
ATOM 704 C C . GLU A 1 94 ? 8.547 -7.062 10.773 1 98.56 94 GLU A C 1
ATOM 706 O O . GLU A 1 94 ? 8.828 -6.312 11.711 1 98.56 94 GLU A O 1
ATOM 711 N N . GLY A 1 95 ? 7.297 -7.27 10.359 1 97.94 95 GLY A N 1
ATOM 712 C CA . GLY A 1 95 ? 6.195 -6.781 11.172 1 97.94 95 GLY A CA 1
ATOM 713 C C . GLY A 1 95 ? 5.453 -5.621 10.539 1 97.94 95 GLY A C 1
ATOM 714 O O . GLY A 1 95 ? 4.441 -5.156 11.07 1 97.94 95 GLY A O 1
ATOM 715 N N . ASP A 1 96 ? 5.914 -5.105 9.414 1 98.69 96 ASP A N 1
ATOM 716 C CA . ASP A 1 96 ? 5.133 -4.117 8.68 1 98.69 96 ASP A CA 1
ATOM 717 C C . ASP A 1 96 ? 3.789 -4.695 8.242 1 98.69 96 ASP A C 1
ATOM 719 O O . ASP A 1 96 ? 3.713 -5.848 7.809 1 98.69 96 ASP A O 1
ATOM 723 N N . LYS A 1 97 ? 2.74 -3.814 8.266 1 98.75 97 LYS A N 1
ATOM 724 C CA . LYS A 1 97 ? 1.463 -4.316 7.766 1 98.75 97 LYS A CA 1
ATOM 725 C C . LYS A 1 97 ? 0.513 -3.17 7.434 1 98.75 97 LYS A C 1
ATOM 727 O O . LYS A 1 97 ? 0.58 -2.104 8.055 1 98.75 97 LYS A O 1
ATOM 732 N N . ILE A 1 98 ? -0.198 -3.338 6.457 1 98.81 98 ILE A N 1
ATOM 733 C CA . ILE A 1 98 ? -1.467 -2.662 6.215 1 98.81 98 ILE A CA 1
ATOM 734 C C . ILE A 1 98 ? -2.623 -3.633 6.449 1 98.81 98 ILE A C 1
ATOM 736 O O . ILE A 1 98 ? -2.734 -4.652 5.766 1 98.81 98 ILE A O 1
ATOM 740 N N . HIS A 1 99 ? -3.441 -3.311 7.477 1 98.81 99 HIS A N 1
ATOM 741 C CA . HIS A 1 99 ? -4.473 -4.219 7.969 1 98.81 99 HIS A CA 1
ATOM 742 C C . HIS A 1 99 ? -5.855 -3.59 7.863 1 98.81 99 HIS A C 1
ATOM 744 O O . HIS A 1 99 ? -6.117 -2.549 8.469 1 98.81 99 HIS A O 1
ATOM 750 N N . PHE A 1 100 ? -6.73 -4.223 7 1 98.75 100 PHE A N 1
ATOM 751 C CA . PHE A 1 100 ? -8.148 -3.873 6.902 1 98.75 100 PHE A CA 1
ATOM 752 C C . PHE A 1 100 ? -8.953 -4.602 7.969 1 98.75 100 PHE A C 1
ATOM 754 O O . PHE A 1 100 ? -9.273 -5.781 7.82 1 98.75 100 PHE A O 1
ATOM 761 N N . LYS A 1 101 ? -9.258 -3.811 8.945 1 98.44 101 LYS A N 1
ATOM 762 C CA . LYS A 1 101 ? -9.898 -4.391 10.125 1 98.44 101 LYS A CA 1
ATOM 763 C C . LYS A 1 101 ? -11.406 -4.184 10.086 1 98.44 101 LYS A C 1
ATOM 765 O O . LYS A 1 101 ? -11.906 -3.361 9.312 1 98.44 101 LYS A O 1
ATOM 770 N N . ARG A 1 102 ? -12.07 -5.027 10.906 1 98.31 102 ARG A N 1
ATOM 771 C CA . ARG A 1 102 ? -13.5 -4.809 11.094 1 98.31 102 ARG A CA 1
ATOM 772 C C . ARG A 1 102 ? -13.773 -3.385 11.57 1 98.31 102 ARG A C 1
ATOM 774 O O . ARG A 1 102 ? -12.93 -2.762 12.211 1 98.31 102 ARG A O 1
ATOM 781 N N . GLY A 1 103 ? -15.008 -2.816 11.211 1 98.06 103 GLY A N 1
ATOM 782 C CA . GLY A 1 103 ? -15.406 -1.488 11.648 1 98.06 103 GLY A CA 1
ATOM 783 C C . GLY A 1 103 ? -14.859 -0.383 10.766 1 98.06 103 GLY A C 1
ATOM 784 O O . GLY A 1 103 ? -14.781 0.773 11.18 1 98.06 103 GLY A O 1
ATOM 785 N N . ARG A 1 104 ? -14.422 -0.759 9.539 1 98.19 104 ARG A N 1
ATOM 786 C CA . ARG A 1 104 ? -13.914 0.17 8.531 1 98.19 104 ARG A CA 1
ATOM 787 C C . ARG A 1 104 ? -12.703 0.933 9.055 1 98.19 104 ARG A C 1
ATOM 789 O O . ARG A 1 104 ? -12.633 2.158 8.938 1 98.19 104 ARG A O 1
ATOM 796 N N . VAL A 1 105 ? -11.805 0.199 9.664 1 98.5 105 VAL A N 1
ATOM 797 C CA . VAL A 1 105 ? -10.539 0.735 10.164 1 98.5 105 VAL A CA 1
ATOM 798 C C . VAL A 1 105 ? -9.375 0.159 9.359 1 98.5 105 VAL A C 1
ATOM 800 O O . VAL A 1 105 ? -9.312 -1.052 9.133 1 98.5 105 VAL A O 1
ATOM 803 N N . ILE A 1 106 ? -8.547 1.012 8.844 1 98.75 106 ILE A N 1
ATOM 804 C CA . ILE A 1 106 ? -7.277 0.583 8.258 1 98.75 106 ILE A CA 1
ATOM 805 C C . ILE A 1 106 ? -6.121 1.001 9.172 1 98.75 106 ILE A C 1
ATOM 807 O O . ILE A 1 106 ? -5.949 2.188 9.461 1 98.75 106 ILE A O 1
ATOM 811 N N . ASP A 1 107 ? -5.336 0.075 9.602 1 98.62 107 ASP A N 1
ATOM 812 C CA . ASP A 1 107 ? -4.117 0.332 10.359 1 98.62 107 ASP A CA 1
ATOM 813 C C . ASP A 1 107 ? -2.875 0.131 9.492 1 98.62 107 ASP A C 1
ATOM 815 O O . ASP A 1 107 ? -2.721 -0.913 8.852 1 98.62 107 ASP A O 1
ATOM 819 N N . ILE A 1 108 ? -2.131 1.132 9.43 1 98.75 108 ILE A N 1
ATOM 820 C CA . ILE A 1 108 ? -0.803 1.038 8.828 1 98.75 108 ILE A CA 1
ATOM 821 C C . ILE A 1 108 ? 0.259 1.074 9.93 1 98.75 108 ILE A C 1
ATOM 823 O O . ILE A 1 108 ? 0.366 2.057 10.664 1 98.75 108 ILE A O 1
ATOM 827 N N . GLU A 1 109 ? 1.017 -0 10.078 1 98.75 109 GLU A N 1
ATOM 828 C CA . GLU A 1 109 ? 2.031 -0.113 11.125 1 98.75 109 GLU A CA 1
ATOM 829 C C . GLU A 1 109 ? 3.42 -0.323 10.523 1 98.75 109 GLU A C 1
ATOM 831 O O . GLU A 1 109 ? 3.631 -1.26 9.75 1 98.75 109 GLU A O 1
ATOM 836 N N . THR A 1 110 ? 4.328 0.533 10.789 1 98.88 110 THR A N 1
ATOM 837 C CA . THR A 1 110 ? 5.715 0.527 10.336 1 98.88 110 THR A CA 1
ATOM 838 C C . THR A 1 110 ? 6.57 1.445 11.203 1 98.88 110 THR A C 1
ATOM 840 O O . THR A 1 110 ? 6.051 2.152 12.07 1 98.88 110 THR A O 1
ATOM 843 N N . ALA A 1 111 ? 7.898 1.351 11.102 1 98.75 111 ALA A N 1
ATOM 844 C CA . ALA A 1 111 ? 8.758 2.293 11.812 1 98.75 111 ALA A CA 1
ATOM 845 C C . ALA A 1 111 ? 8.805 3.641 11.102 1 98.75 111 ALA A C 1
ATOM 847 O O . ALA A 1 111 ? 8.719 4.691 11.734 1 98.75 111 ALA A O 1
ATOM 848 N N . THR A 1 112 ? 8.945 3.592 9.781 1 98.81 112 THR A N 1
ATOM 849 C CA . THR A 1 112 ? 9 4.805 8.977 1 98.81 112 THR A CA 1
ATOM 850 C C . THR A 1 112 ? 8.047 4.707 7.789 1 98.81 112 THR A C 1
ATOM 852 O O . THR A 1 112 ? 8.133 3.773 6.988 1 98.81 112 THR A O 1
ATOM 855 N N . LEU A 1 113 ? 7.082 5.621 7.703 1 98.81 113 LEU A N 1
ATOM 856 C CA . LEU A 1 113 ? 6.203 5.742 6.543 1 98.81 113 LEU A CA 1
ATOM 857 C C . LEU A 1 113 ? 6.605 6.93 5.68 1 98.81 113 LEU A C 1
ATOM 859 O O . LEU A 1 113 ? 6.586 8.078 6.141 1 98.81 113 LEU A O 1
ATOM 863 N N . ASN A 1 114 ? 7.035 6.66 4.449 1 98.81 114 ASN A N 1
ATOM 864 C CA . ASN A 1 114 ? 7.305 7.711 3.475 1 98.81 114 ASN A CA 1
ATOM 865 C C . ASN A 1 114 ? 6.199 7.805 2.428 1 98.81 114 ASN A C 1
ATOM 867 O O . ASN A 1 114 ? 5.852 6.809 1.796 1 98.81 114 ASN A O 1
ATOM 871 N N . ILE A 1 115 ? 5.699 8.977 2.299 1 98.69 115 ILE A N 1
ATOM 872 C CA . ILE A 1 115 ? 4.734 9.273 1.245 1 98.69 115 ILE A CA 1
ATOM 873 C C . ILE A 1 115 ? 5.324 10.289 0.27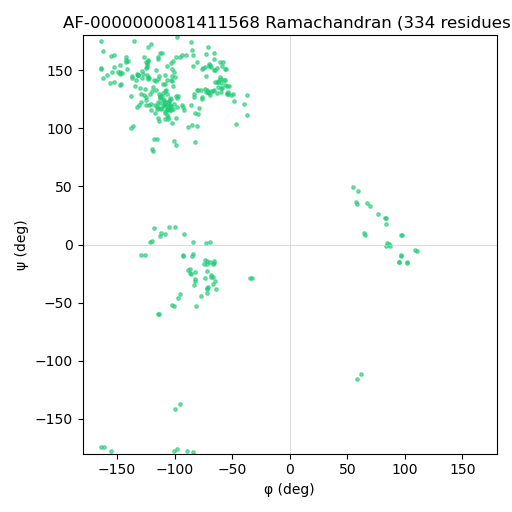5 1 98.69 115 ILE A C 1
ATOM 875 O O . ILE A 1 115 ? 5.648 11.414 0.667 1 98.69 115 ILE A O 1
ATOM 879 N N . ARG A 1 116 ? 5.5 9.852 -0.98 1 98.56 116 ARG A N 1
ATOM 880 C CA . ARG A 1 116 ? 5.941 10.727 -2.062 1 98.56 116 ARG A CA 1
ATOM 881 C C . ARG A 1 116 ? 4.844 10.891 -3.111 1 98.56 116 ARG A C 1
ATOM 883 O O . ARG A 1 116 ? 4.508 9.938 -3.816 1 98.56 116 ARG A O 1
ATOM 890 N N . ALA A 1 117 ? 4.262 12 -3.184 1 98.44 117 ALA A N 1
ATOM 891 C CA . ALA A 1 117 ? 3.252 12.375 -4.172 1 98.44 117 ALA A CA 1
ATOM 892 C C . ALA A 1 117 ? 3.682 13.609 -4.953 1 98.44 117 ALA A C 1
ATOM 894 O O . ALA A 1 117 ? 3.867 14.688 -4.379 1 98.44 117 ALA A O 1
ATOM 895 N N . SER A 1 118 ? 3.807 13.438 -6.297 1 97.94 118 SER A N 1
ATOM 896 C CA . SER A 1 118 ? 4.387 14.508 -7.102 1 97.94 118 SER A CA 1
ATOM 897 C C . SER A 1 118 ? 3.406 15.664 -7.273 1 97.94 118 SER A C 1
ATOM 899 O O . SER A 1 118 ? 3.803 16.766 -7.637 1 97.94 118 SER A O 1
ATOM 901 N N . THR A 1 119 ? 2.092 15.414 -6.988 1 98.06 119 THR A N 1
ATOM 902 C CA . THR A 1 119 ? 1.09 16.453 -7.172 1 98.06 119 THR A CA 1
ATOM 903 C C . THR A 1 119 ? 0.481 16.859 -5.832 1 98.06 119 THR A C 1
ATOM 905 O O . THR A 1 119 ? 0.569 18.031 -5.43 1 98.06 119 THR A O 1
ATOM 908 N N . ALA A 1 120 ? -0.177 15.883 -5.074 1 98 120 ALA A N 1
ATOM 909 C CA . ALA A 1 120 ? -0.808 16.281 -3.818 1 98 120 ALA A CA 1
ATOM 910 C C . ALA A 1 120 ? -1.122 15.062 -2.955 1 98 120 ALA A C 1
ATOM 912 O O . ALA A 1 120 ? -1.289 13.953 -3.471 1 98 120 ALA A O 1
ATOM 913 N N . VAL A 1 121 ? -1.133 15.281 -1.646 1 98.44 121 VAL A N 1
ATOM 914 C CA . VAL A 1 121 ? -1.807 14.414 -0.685 1 98.44 121 VAL A CA 1
ATOM 915 C C . VAL A 1 121 ? -3.043 15.117 -0.13 1 98.44 121 VAL A C 1
ATOM 917 O O . VAL A 1 121 ? -2.938 16.203 0.454 1 98.44 121 VAL A O 1
ATOM 920 N N . ASN A 1 122 ? -4.242 14.523 -0.341 1 98.56 122 ASN A N 1
ATOM 921 C CA . ASN A 1 122 ? -5.504 15.094 0.119 1 98.56 122 ASN A CA 1
ATOM 922 C C . ASN A 1 122 ? -6.148 14.234 1.201 1 98.56 122 ASN A C 1
ATOM 924 O O . ASN A 1 122 ? -6.254 13.016 1.049 1 98.56 122 ASN A O 1
ATOM 928 N N . PHE A 1 123 ? -6.512 14.875 2.273 1 98.38 123 PHE A N 1
ATOM 929 C CA . PHE A 1 123 ? -7.297 14.234 3.322 1 98.38 123 PHE A CA 1
ATOM 930 C C . PHE A 1 123 ? -8.727 14.758 3.326 1 98.38 123 PHE A C 1
ATOM 932 O O . PHE A 1 123 ? -8.953 15.961 3.492 1 98.38 123 PHE A O 1
ATOM 939 N N . ASP A 1 124 ? -9.664 13.938 3.037 1 98.5 124 ASP A N 1
ATOM 940 C CA . ASP A 1 124 ? -11.078 14.211 3.25 1 98.5 124 ASP A CA 1
ATOM 941 C C . ASP A 1 124 ? -11.586 13.531 4.52 1 98.5 124 ASP A C 1
ATOM 943 O O . ASP A 1 124 ? -11.938 12.352 4.5 1 98.5 124 ASP A O 1
ATOM 947 N N . THR A 1 125 ? -11.484 14.211 5.629 1 98.62 125 THR A N 1
ATOM 948 C CA . THR A 1 125 ? -11.773 13.695 6.961 1 98.62 125 THR A CA 1
ATOM 949 C C . THR A 1 125 ? -12.156 14.82 7.914 1 98.62 125 THR A C 1
ATOM 951 O O . THR A 1 125 ? -11.656 15.945 7.781 1 98.62 125 THR A O 1
ATOM 954 N N . PRO A 1 126 ? -13.023 14.57 8.906 1 98.06 126 PRO A N 1
ATOM 955 C CA . PRO A 1 126 ? -13.383 15.625 9.859 1 98.06 126 PRO A CA 1
ATOM 956 C C . PRO A 1 126 ? -12.195 16.078 10.711 1 98.06 126 PRO A C 1
ATOM 958 O O . PRO A 1 126 ? -12.148 17.234 11.133 1 98.06 126 PRO A O 1
ATOM 961 N N . VAL A 1 127 ? -11.25 15.156 11 1 98.12 127 VAL A N 1
ATOM 962 C CA . VAL A 1 127 ? -10.172 15.523 11.914 1 98.12 127 VAL A CA 1
ATOM 963 C C . VAL A 1 127 ? -8.93 14.688 11.602 1 98.12 127 VAL A C 1
ATOM 965 O O . VAL A 1 127 ? -9.039 13.516 11.227 1 98.12 127 VAL A O 1
ATOM 968 N N . ILE A 1 128 ? -7.785 15.312 11.656 1 98.31 128 ILE A N 1
ATOM 969 C CA . ILE A 1 128 ? -6.484 14.648 11.734 1 98.31 128 ILE A CA 1
ATOM 970 C C . ILE A 1 128 ? -5.922 14.789 13.148 1 98.31 128 ILE A C 1
ATOM 972 O O . ILE A 1 128 ? -5.742 15.898 13.648 1 98.31 128 ILE A O 1
ATOM 976 N N . ASN A 1 129 ? -5.703 13.625 13.789 1 98.38 129 ASN A N 1
ATOM 977 C CA . ASN A 1 129 ? -5.012 13.594 15.078 1 98.38 129 ASN A CA 1
ATOM 978 C C . ASN A 1 129 ? -3.551 13.172 14.914 1 98.38 129 ASN A C 1
ATOM 980 O O . ASN A 1 129 ? -3.248 12.227 14.188 1 98.38 129 ASN A O 1
ATOM 984 N N . GLN A 1 130 ? -2.738 13.883 15.602 1 98 130 GLN A N 1
ATOM 985 C CA . GLN A 1 130 ? -1.304 13.617 15.539 1 98 130 GLN A CA 1
ATOM 986 C C . GLN A 1 130 ? -0.664 13.695 16.922 1 98 130 GLN A C 1
ATOM 988 O O . GLN A 1 130 ? -0.834 14.688 17.641 1 98 130 GLN A O 1
ATOM 993 N N . THR A 1 131 ? 0.106 12.609 17.312 1 97.56 131 THR A N 1
ATOM 994 C CA . THR A 1 131 ? 0.604 12.539 18.688 1 97.56 131 THR A CA 1
ATOM 995 C C . THR A 1 131 ? 1.887 13.352 18.844 1 97.56 131 THR A C 1
ATOM 997 O O . THR A 1 131 ? 2.133 13.938 19.891 1 97.56 131 THR A O 1
ATOM 1000 N N . GLY A 1 132 ? 2.74 13.398 17.844 1 97 132 GLY A N 1
ATOM 1001 C CA . GLY A 1 132 ? 3.994 14.133 17.922 1 97 132 GLY A CA 1
ATOM 1002 C C . GLY A 1 132 ? 3.904 15.531 17.344 1 97 132 GLY A C 1
ATOM 1003 O O . GLY A 1 132 ? 2.971 16.281 17.641 1 97 132 GLY A O 1
ATOM 1004 N N . LYS A 1 133 ? 4.945 15.938 16.562 1 97.25 133 LYS A N 1
ATOM 1005 C CA . LYS A 1 133 ? 4.941 17.281 15.984 1 97.25 133 LYS A CA 1
ATOM 1006 C C . LYS A 1 133 ? 4.848 17.234 14.469 1 97.25 133 LYS A C 1
ATOM 1008 O O . LYS A 1 133 ? 5.145 16.203 13.852 1 97.25 133 LYS A O 1
ATOM 1013 N N . ILE A 1 134 ? 4.426 18.328 13.922 1 97.56 134 ILE A N 1
ATOM 1014 C CA . ILE A 1 134 ? 4.406 18.562 12.484 1 97.56 134 ILE A CA 1
ATOM 1015 C C . ILE A 1 134 ? 5.469 19.594 12.109 1 97.56 134 ILE A C 1
ATOM 1017 O O . ILE A 1 134 ? 5.512 20.672 12.68 1 97.56 134 ILE A O 1
ATOM 1021 N N . VAL A 1 135 ? 6.355 19.203 11.281 1 98 135 VAL A N 1
ATOM 1022 C CA . VAL A 1 135 ? 7.387 20.078 10.734 1 98 135 VAL A CA 1
ATOM 1023 C C . VAL A 1 135 ? 7.215 20.203 9.227 1 98 135 VAL A C 1
ATOM 1025 O O . VAL A 1 135 ? 7.293 19.203 8.5 1 98 135 VAL A O 1
ATOM 1028 N N . SER A 1 136 ? 7.008 21.406 8.742 1 97.62 136 SER A N 1
ATOM 1029 C CA . SER A 1 136 ? 6.859 21.625 7.305 1 97.62 136 SER A CA 1
ATOM 1030 C C . SER A 1 136 ? 7.801 22.719 6.816 1 97.62 136 SER A C 1
ATOM 1032 O O . SER A 1 136 ? 8.039 23.703 7.523 1 97.62 136 SER A O 1
ATOM 1034 N N . LYS A 1 137 ? 8.32 22.5 5.613 1 97.5 137 LYS A N 1
ATOM 1035 C CA . LYS A 1 137 ? 9.125 23.562 5 1 97.5 137 LYS A CA 1
ATOM 1036 C C . LYS A 1 137 ? 8.25 24.734 4.559 1 97.5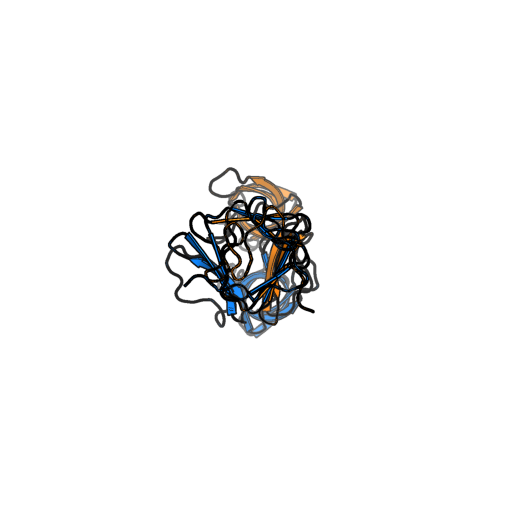 137 LYS A C 1
ATOM 1038 O O . LYS A 1 137 ? 8.617 25.891 4.746 1 97.5 137 LYS A O 1
ATOM 1043 N N . GLY A 1 138 ? 7.109 24.406 3.979 1 97 138 GLY A N 1
ATOM 1044 C CA . GLY A 1 138 ? 6.164 25.438 3.574 1 97 138 GLY A CA 1
ATOM 1045 C C . GLY A 1 138 ? 5.254 25.891 4.703 1 97 138 GLY A C 1
ATOM 1046 O O . GLY A 1 138 ? 5.371 25.406 5.832 1 97 138 GLY A O 1
ATOM 1047 N N . ASP A 1 139 ? 4.309 26.828 4.43 1 97.12 139 ASP A N 1
ATOM 1048 C CA . ASP A 1 139 ? 3.4 27.438 5.402 1 97.12 139 ASP A CA 1
ATOM 1049 C C . ASP A 1 139 ? 2.359 26.422 5.883 1 97.12 139 ASP A C 1
ATOM 1051 O O . ASP A 1 139 ? 2.123 25.406 5.223 1 97.12 139 ASP A O 1
ATOM 1055 N N . GLN A 1 140 ? 1.855 26.641 7.09 1 97.56 140 GLN A N 1
ATOM 1056 C CA . GLN A 1 140 ? 0.628 26.016 7.574 1 97.56 140 GLN A CA 1
ATOM 1057 C C . GLN A 1 140 ? -0.518 27.016 7.617 1 97.56 140 GLN A C 1
ATOM 1059 O O . GLN A 1 140 ? -0.467 28 8.375 1 97.56 140 GLN A O 1
ATOM 1064 N N . VAL A 1 141 ? -1.494 26.781 6.707 1 98 141 VAL A N 1
ATOM 1065 C CA . VAL A 1 141 ? -2.604 27.719 6.547 1 98 141 VAL A CA 1
ATOM 1066 C C . VAL A 1 141 ? -3.9 27.062 7.023 1 98 141 VAL A C 1
ATOM 1068 O O . VAL A 1 141 ? -4.312 26.031 6.5 1 98 141 VAL A O 1
ATOM 1071 N N . ALA A 1 142 ? -4.504 27.656 8.062 1 97.62 142 ALA A N 1
ATOM 1072 C CA . ALA A 1 142 ? -5.805 27.219 8.555 1 97.62 142 ALA A CA 1
ATOM 1073 C C . ALA A 1 142 ? -6.902 28.203 8.156 1 97.62 142 ALA A C 1
ATOM 1075 O O . ALA A 1 142 ? -6.902 29.359 8.594 1 97.62 142 ALA A O 1
ATOM 1076 N N . GLY A 1 143 ? -7.816 27.672 7.348 1 95.81 143 GLY A N 1
ATOM 1077 C CA . GLY A 1 143 ? -8.695 28.641 6.715 1 95.81 143 GLY A CA 1
ATOM 1078 C C . GLY A 1 143 ? -7.953 29.672 5.887 1 95.81 143 GLY A C 1
ATOM 1079 O O . GLY A 1 143 ? -7.223 29.328 4.961 1 95.81 143 GLY A O 1
ATOM 1080 N N . ALA A 1 144 ? -8.047 30.969 6.316 1 95.12 144 ALA A N 1
ATOM 1081 C CA . ALA A 1 144 ? -7.348 32.031 5.613 1 95.12 144 ALA A CA 1
ATOM 1082 C C . ALA A 1 144 ? -6.164 32.562 6.434 1 95.12 144 ALA A C 1
ATOM 1084 O O . ALA A 1 144 ? -5.473 33.5 6.023 1 95.12 144 ALA A O 1
ATOM 1085 N N . ILE A 1 145 ? -5.863 31.844 7.559 1 95.5 145 ILE A N 1
ATOM 1086 C CA . ILE A 1 145 ? -4.863 32.375 8.477 1 95.5 145 ILE A CA 1
ATOM 1087 C C . ILE A 1 145 ? -3.533 31.656 8.266 1 95.5 145 ILE A C 1
ATOM 1089 O O . ILE A 1 145 ? -3.438 30.438 8.469 1 95.5 145 ILE A O 1
ATOM 1093 N N . SER A 1 146 ? -2.527 32.406 7.844 1 96.38 146 SER A N 1
ATOM 1094 C CA . SER A 1 146 ? -1.154 31.953 7.695 1 96.38 146 SER A CA 1
ATOM 1095 C C . SER A 1 146 ? -0.45 31.859 9.047 1 96.38 146 SER A C 1
ATOM 1097 O O . SER A 1 146 ? -0.535 32.781 9.859 1 96.38 146 SER A O 1
ATOM 1099 N N . GLN A 1 147 ? 0.225 30.734 9.242 1 94.06 147 GLN A N 1
ATOM 1100 C CA . GLN A 1 147 ? 1.002 30.625 10.477 1 94.06 147 GLN A CA 1
ATOM 1101 C C . GLN A 1 147 ? 2.229 31.531 10.43 1 94.06 147 GLN A C 1
ATOM 1103 O O . GLN A 1 147 ? 2.57 32.188 11.422 1 94.06 147 GLN A O 1
ATOM 1108 N N . ILE A 1 148 ? 2.879 31.641 9.297 1 93.38 148 ILE A N 1
ATOM 1109 C CA . ILE A 1 148 ? 4.168 32.312 9.203 1 93.38 148 ILE A CA 1
ATOM 1110 C C . ILE A 1 148 ? 3.949 33.812 9 1 93.38 148 ILE A C 1
ATOM 1112 O O . ILE A 1 148 ? 4.746 34.625 9.461 1 93.38 148 ILE A O 1
ATOM 1116 N N . LYS A 1 149 ? 2.805 34.219 8.453 1 93 149 LYS A N 1
ATOM 1117 C CA . LYS A 1 149 ? 2.666 35.625 8.062 1 93 149 LYS A CA 1
ATOM 1118 C C . LYS A 1 149 ? 1.512 36.281 8.812 1 93 149 LYS A C 1
ATOM 1120 O O . LYS A 1 149 ? 1.268 37.5 8.648 1 93 149 LYS A O 1
ATOM 1125 N N . HIS A 1 150 ? 0.891 35.625 9.656 1 92.19 150 HIS A N 1
ATOM 1126 C CA . HIS A 1 150 ? -0.298 36.25 10.242 1 92.19 150 HIS A CA 1
ATOM 1127 C C . HIS A 1 150 ? 0.077 37.344 11.219 1 92.19 150 HIS A C 1
ATOM 1129 O O . HIS A 1 150 ? 1.175 37.344 11.781 1 92.19 150 HIS A O 1
ATOM 1135 N N . VAL A 1 151 ? -0.916 38.406 11.383 1 88.81 151 VAL A N 1
ATOM 1136 C CA . VAL A 1 151 ? -0.79 39.531 12.297 1 88.81 151 VAL A CA 1
ATOM 1137 C C . VAL A 1 151 ? -2.027 39.625 13.188 1 88.81 151 VAL A C 1
ATOM 1139 O O . VAL A 1 151 ? -3.049 38.969 12.906 1 88.81 151 VAL A O 1
ATOM 1142 N N . HIS A 1 152 ? -1.795 40.406 14.336 1 88.56 152 HIS A N 1
ATOM 1143 C CA . HIS A 1 152 ? -2.908 40.656 15.25 1 88.56 152 HIS A CA 1
ATOM 1144 C C . HIS A 1 152 ? -3.252 42.125 15.305 1 88.56 152 HIS A C 1
ATOM 1146 O O . HIS A 1 152 ? -2.359 42.969 15.414 1 88.56 152 HIS A O 1
ATOM 1152 N N . GLY A 1 153 ? -4.527 42.438 15.203 1 87.25 153 GLY A N 1
ATOM 1153 C CA . GLY A 1 153 ? -4.98 43.812 15.359 1 87.25 153 GLY A CA 1
ATOM 1154 C C . GLY A 1 153 ? -5.238 44.188 16.812 1 87.25 153 GLY A C 1
ATOM 1155 O O . GLY A 1 153 ? -5.117 43.344 17.703 1 87.25 153 GLY A O 1
ATOM 1156 N N . GLY A 1 154 ? -5.543 45.531 16.953 1 85.69 154 GLY A N 1
ATOM 1157 C CA . GLY A 1 154 ? -5.961 46 18.266 1 85.69 154 GLY A CA 1
ATOM 1158 C C . GLY A 1 154 ? -4.805 46.156 19.234 1 85.69 154 GLY A C 1
ATOM 1159 O O . GLY A 1 154 ? -4.969 45.938 20.438 1 85.69 154 GLY A O 1
ATOM 1160 N N . VAL A 1 155 ? -3.658 46.375 18.688 1 86.31 155 VAL A N 1
ATOM 1161 C CA . VAL A 1 155 ? -2.496 46.5 19.562 1 86.31 155 VAL A CA 1
ATOM 1162 C C . VAL A 1 155 ? -1.8 47.844 19.312 1 86.31 155 VAL A C 1
ATOM 1164 O O . VAL A 1 155 ? -2.119 48.531 18.344 1 86.31 155 VAL A O 1
ATOM 1167 N N . GLN A 1 156 ? -1.152 48.312 20.297 1 86.81 156 GLN A N 1
ATOM 1168 C CA . GLN A 1 156 ? -0.199 49.406 20.078 1 86.81 156 GLN A CA 1
ATOM 1169 C C . GLN A 1 156 ? 1.207 48.844 19.844 1 86.81 156 GLN A C 1
ATOM 1171 O O . GLN A 1 156 ? 1.721 48.062 20.641 1 86.81 156 GLN A O 1
ATOM 1176 N N . GLY A 1 157 ? 1.659 49.219 18.625 1 77.81 157 GLY A N 1
ATOM 1177 C CA . GLY A 1 157 ? 3.004 48.781 18.297 1 77.81 157 GLY A CA 1
ATOM 1178 C C . GLY A 1 157 ? 4.059 49.281 19.25 1 77.81 157 GLY A C 1
ATOM 1179 O O . GLY A 1 157 ? 3.93 50.375 19.797 1 77.81 157 GLY A O 1
ATOM 1180 N N . GLY A 1 158 ? 4.883 48.406 19.703 1 78.06 158 GLY A N 1
ATOM 1181 C CA . GLY A 1 158 ? 6.055 48.75 20.484 1 78.06 158 GLY A CA 1
ATOM 1182 C C . GLY A 1 158 ? 7.305 48 20.062 1 78.06 158 GLY A C 1
ATOM 1183 O O . GLY A 1 158 ? 7.289 47.281 19.078 1 78.06 158 GLY A O 1
ATOM 1184 N N . SER A 1 159 ? 8.414 48.312 20.625 1 78.94 159 SER A N 1
ATOM 1185 C CA . SER A 1 159 ? 9.688 47.688 20.266 1 78.94 159 SER A CA 1
ATOM 1186 C C . SER A 1 159 ? 9.898 46.375 21 1 78.94 159 SER A C 1
ATOM 1188 O O . SER A 1 159 ? 10.875 45.656 20.75 1 78.94 159 SER A O 1
ATOM 1190 N N . GLY A 1 160 ? 8.969 45.938 21.781 1 74.38 160 GLY A N 1
ATOM 1191 C CA . GLY A 1 160 ? 9.117 44.719 22.562 1 74.38 160 GLY A CA 1
ATOM 1192 C C . GLY A 1 160 ? 8.57 43.5 21.859 1 74.38 160 GLY A C 1
ATOM 1193 O O . GLY A 1 160 ? 7.949 43.594 20.797 1 74.38 160 GLY A O 1
ATOM 1194 N N . GLN A 1 161 ? 9.008 42.312 22.391 1 75.38 161 GLN A N 1
ATOM 1195 C CA . GLN A 1 161 ? 8.461 41.031 21.938 1 75.38 161 GLN A CA 1
ATOM 1196 C C . GLN A 1 161 ? 7.449 40.469 22.938 1 75.38 161 GLN A C 1
ATOM 1198 O O . GLN A 1 161 ? 7.578 40.688 24.141 1 75.38 161 GLN A O 1
ATOM 1203 N N . THR A 1 162 ? 6.43 39.906 22.25 1 75.56 162 THR A N 1
ATOM 1204 C CA . THR A 1 162 ? 5.445 39.281 23.125 1 75.56 162 THR A CA 1
ATOM 1205 C C . THR A 1 162 ? 6.047 38.094 23.844 1 75.56 162 THR A C 1
ATOM 1207 O O . THR A 1 162 ? 7.062 37.531 23.422 1 75.56 162 THR A O 1
ATOM 1210 N N . ALA A 1 163 ? 5.387 37.719 24.969 1 73.25 163 ALA A N 1
ATOM 1211 C CA . ALA A 1 163 ? 5.707 36.438 25.578 1 73.25 163 ALA A CA 1
ATOM 1212 C C . ALA A 1 163 ? 5.195 35.281 24.703 1 73.25 163 ALA A C 1
ATOM 1214 O O . ALA A 1 163 ? 4.527 35.5 23.703 1 73.25 163 ALA A O 1
ATOM 1215 N N . ALA A 1 164 ? 5.59 34.031 25.031 1 74.31 164 ALA A N 1
ATOM 1216 C CA . ALA A 1 164 ? 5.152 32.812 24.328 1 74.31 164 ALA A CA 1
ATOM 1217 C C . ALA A 1 164 ? 3.652 32.594 24.5 1 74.31 164 ALA A C 1
ATOM 1219 O O . ALA A 1 164 ? 3.049 33.094 25.438 1 74.31 164 ALA A O 1
ATOM 1220 N N . PRO A 1 165 ? 3.072 31.922 23.391 1 71.12 165 PRO A N 1
ATOM 1221 C CA . PRO A 1 165 ? 1.643 31.625 23.5 1 71.12 165 PRO A CA 1
ATOM 1222 C C . PRO A 1 165 ? 1.274 30.969 24.828 1 71.12 165 PRO A C 1
ATOM 1224 O O . PRO A 1 165 ? 2.023 30.125 25.328 1 71.12 165 PRO A O 1
ATOM 1227 N N . VAL A 1 166 ? 0.371 31.516 25.594 1 65.94 166 VAL A N 1
ATOM 1228 C CA . VAL A 1 166 ? -0.127 30.859 26.797 1 65.94 166 VAL A CA 1
ATOM 1229 C C . VAL A 1 166 ? -1.22 29.859 26.438 1 65.94 166 VAL A C 1
ATOM 1231 O O . VAL A 1 166 ? -2.117 30.172 25.641 1 65.94 166 VAL A O 1
ATOM 1234 N N . GLY A 1 167 ? -0.859 28.562 26.125 1 57.78 167 GLY A N 1
ATOM 1235 C CA . GLY A 1 167 ? -1.854 27.547 25.828 1 57.78 167 GLY A CA 1
ATOM 1236 C C . GLY A 1 167 ? -3.104 27.672 26.688 1 57.78 167 GLY A C 1
ATOM 1237 O O . GLY A 1 167 ? -3.051 28.172 27.812 1 57.78 167 GLY A O 1
ATOM 1238 N N . GLY A 1 168 ? -4.32 28.078 26.016 1 49.44 168 GLY A N 1
ATOM 1239 C CA . GLY A 1 168 ? -5.52 28.094 26.844 1 49.44 168 GLY A CA 1
ATOM 1240 C C . GLY A 1 168 ? -5.598 26.922 27.797 1 49.44 168 GLY A C 1
ATOM 1241 O O . GLY A 1 168 ? -5.105 25.828 27.5 1 49.44 168 GLY A O 1
ATOM 1242 N N . ALA A 1 169 ? -5.652 27.312 29.016 1 45.25 169 ALA A N 1
ATOM 1243 C CA . ALA A 1 169 ? -6.102 26.297 29.969 1 45.25 169 ALA A CA 1
ATOM 1244 C C . ALA A 1 169 ? -7.371 25.609 29.469 1 45.25 169 ALA A C 1
ATOM 1246 O O . ALA A 1 169 ? -8.188 26.234 28.781 1 45.25 169 ALA A O 1
ATOM 1247 N N . MET B 1 1 ? 0.428 -38.469 -25.562 1 45.41 1 MET B N 1
ATOM 1248 C CA . MET B 1 1 ? 0.573 -37.469 -24.516 1 45.41 1 MET B CA 1
ATOM 1249 C C . MET B 1 1 ? -0.483 -37.656 -23.438 1 45.41 1 MET B C 1
ATOM 1251 O O . MET B 1 1 ? -1.673 -37.781 -23.734 1 45.41 1 MET B O 1
ATOM 1255 N N . SER B 1 2 ? -0.119 -38.094 -22.328 1 52.22 2 SER B N 1
ATOM 1256 C CA . SER B 1 2 ? -1.132 -38.531 -21.359 1 52.22 2 SER B CA 1
ATOM 1257 C C . SER B 1 2 ? -2.072 -37.406 -21 1 52.22 2 SER B C 1
ATOM 1259 O O . SER B 1 2 ? -1.73 -36.219 -21.172 1 52.22 2 SER B O 1
ATOM 1261 N N . LEU B 1 3 ? -3.311 -37.812 -20.922 1 53.41 3 LEU B N 1
ATOM 1262 C CA . LEU B 1 3 ? -4.453 -36.969 -20.547 1 53.41 3 LEU B CA 1
ATOM 1263 C C . LEU B 1 3 ? -4.047 -35.938 -19.516 1 53.41 3 LEU B C 1
ATOM 1265 O O . LEU B 1 3 ? -4.566 -34.812 -19.531 1 53.41 3 LEU B O 1
ATOM 1269 N N . LEU B 1 4 ? -3.031 -36.375 -18.75 1 55.53 4 LEU B N 1
ATOM 1270 C CA . LEU B 1 4 ? -2.615 -35.562 -17.625 1 55.53 4 LEU B CA 1
ATOM 1271 C C . LEU B 1 4 ? -1.844 -34.312 -18.078 1 55.53 4 LEU B C 1
ATOM 1273 O O . LEU B 1 4 ? -1.967 -33.25 -17.5 1 55.53 4 LEU B O 1
ATOM 1277 N N . THR B 1 5 ? -1.15 -34.531 -19.312 1 57.22 5 THR B N 1
ATOM 1278 C CA . THR B 1 5 ? -0.295 -33.469 -19.828 1 57.22 5 THR B CA 1
ATOM 1279 C C . THR B 1 5 ? -1.13 -32.281 -20.297 1 57.22 5 THR B C 1
ATOM 1281 O O . THR B 1 5 ? -0.589 -31.203 -20.578 1 57.22 5 THR B O 1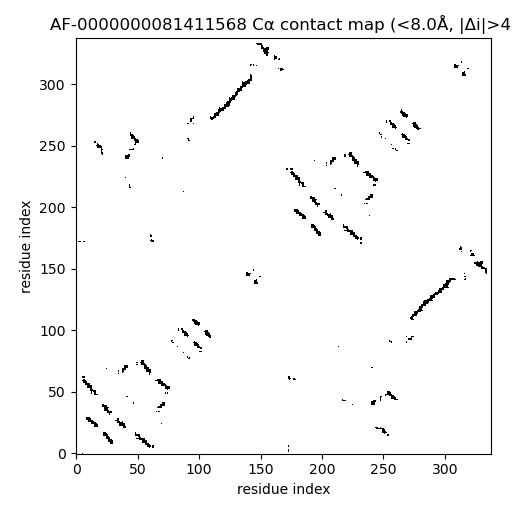
ATOM 1284 N N . ARG B 1 6 ? -2.422 -32.5 -20.078 1 70.19 6 ARG B N 1
ATOM 1285 C CA . ARG B 1 6 ? -3.258 -31.5 -20.734 1 70.19 6 ARG B CA 1
ATOM 1286 C C . ARG B 1 6 ? -4.066 -30.703 -19.719 1 70.19 6 ARG B C 1
ATOM 1288 O O . ARG B 1 6 ? -4.961 -29.938 -20.078 1 70.19 6 ARG B O 1
ATOM 1295 N N . LEU B 1 7 ? -3.568 -30.922 -18.469 1 81.44 7 LEU B N 1
ATOM 1296 C CA . LEU B 1 7 ? -4.434 -30.312 -17.469 1 81.44 7 LEU B CA 1
ATOM 1297 C C . LEU B 1 7 ? -4.055 -28.844 -17.234 1 81.44 7 LEU B C 1
ATOM 1299 O O . LEU B 1 7 ? -4.883 -28.047 -16.797 1 81.44 7 LEU B O 1
ATOM 1303 N N . LEU B 1 8 ? -2.828 -28.578 -17.609 1 88 8 LEU B N 1
ATOM 1304 C CA . LEU B 1 8 ? -2.387 -27.188 -17.422 1 88 8 LEU B CA 1
ATOM 1305 C C . LEU B 1 8 ? -1.801 -26.641 -18.719 1 88 8 LEU B C 1
ATOM 1307 O O . LEU B 1 8 ? -1.222 -27.375 -19.516 1 88 8 LEU B O 1
ATOM 1311 N N . ALA B 1 9 ? -1.96 -25.391 -18.859 1 89.25 9 ALA B N 1
ATOM 1312 C CA . ALA B 1 9 ? -1.359 -24.703 -20 1 89.25 9 ALA B CA 1
ATOM 1313 C C . ALA B 1 9 ? -0.971 -23.281 -19.625 1 89.25 9 ALA B C 1
ATOM 1315 O O . ALA B 1 9 ? -1.541 -22.688 -18.703 1 89.25 9 ALA B O 1
ATOM 1316 N N . ARG B 1 10 ? 0.016 -22.828 -20.391 1 91.94 10 ARG B N 1
ATOM 1317 C CA . ARG B 1 10 ? 0.379 -21.422 -20.328 1 91.94 10 ARG B CA 1
ATOM 1318 C C . ARG B 1 10 ? -0.188 -20.656 -21.516 1 91.94 10 ARG B C 1
ATOM 1320 O O . ARG B 1 10 ? -0.416 -21.234 -22.578 1 91.94 10 ARG B O 1
ATOM 1327 N N . GLY B 1 11 ? -0.458 -19.406 -21.328 1 95.19 11 GLY B N 1
ATOM 1328 C CA . GLY B 1 11 ? -0.943 -18.562 -22.406 1 95.19 11 GLY B CA 1
ATOM 1329 C C . GLY B 1 11 ? -0.837 -17.078 -22.109 1 95.19 11 GLY B C 1
ATOM 1330 O O . GLY B 1 11 ? -0.162 -16.688 -21.172 1 95.19 11 GLY B O 1
ATOM 1331 N N . THR B 1 12 ? -1.417 -16.312 -23.078 1 97.75 12 THR B N 1
ATOM 1332 C CA . THR B 1 12 ? -1.394 -14.867 -22.938 1 97.75 12 THR B CA 1
ATOM 1333 C C . THR B 1 12 ? -2.809 -14.297 -22.984 1 97.75 12 THR B C 1
ATOM 1335 O O . THR B 1 12 ? -3.66 -14.781 -23.734 1 97.75 12 THR B O 1
ATOM 1338 N N . VAL B 1 13 ? -2.961 -13.266 -22.234 1 98.31 13 VAL B N 1
ATOM 1339 C CA . VAL B 1 13 ? -4.258 -12.594 -22.172 1 98.31 13 VAL B CA 1
ATOM 1340 C C . VAL B 1 13 ? -4.492 -11.812 -23.469 1 98.31 13 VAL B C 1
ATOM 1342 O O . VAL B 1 13 ? -3.611 -11.078 -23.922 1 98.31 13 VAL B O 1
ATOM 1345 N N . VAL B 1 14 ? -5.633 -11.961 -23.984 1 97.94 14 VAL B N 1
ATOM 1346 C CA . VAL B 1 14 ? -6.078 -11.18 -25.125 1 97.94 14 VAL B CA 1
ATOM 1347 C C . VAL B 1 14 ? -7.035 -10.078 -24.656 1 97.94 14 VAL B C 1
ATOM 1349 O O . VAL B 1 14 ? -6.863 -8.906 -25 1 97.94 14 VAL B O 1
ATOM 1352 N N . LEU B 1 15 ? -8.055 -10.492 -23.906 1 97.31 15 LEU B N 1
ATOM 1353 C CA . LEU B 1 15 ? -9.039 -9.578 -23.328 1 97.31 15 LEU B CA 1
ATOM 1354 C C . LEU B 1 15 ? -9.359 -9.953 -21.891 1 97.31 15 LEU B C 1
ATOM 1356 O O . LEU B 1 15 ? -9.359 -11.133 -21.547 1 97.31 15 LEU B O 1
ATOM 1360 N N . ALA B 1 16 ? -9.586 -8.953 -21.109 1 97.5 16 ALA B N 1
ATOM 1361 C CA . ALA B 1 16 ? -10.078 -9.141 -19.734 1 97.5 16 ALA B CA 1
ATOM 1362 C C . ALA B 1 16 ? -11.336 -8.312 -19.484 1 97.5 16 ALA B C 1
ATOM 1364 O O . ALA B 1 16 ? -11.359 -7.113 -19.766 1 97.5 16 ALA B O 1
ATOM 1365 N N . SER B 1 17 ? -12.32 -9.008 -18.984 1 96.75 17 SER B N 1
ATOM 1366 C CA . SER B 1 17 ? -13.539 -8.305 -18.594 1 96.75 17 SER B CA 1
ATOM 1367 C C . SER B 1 17 ? -13.695 -8.273 -17.078 1 96.75 17 SER B C 1
ATOM 1369 O O . SER B 1 17 ? -13.742 -9.32 -16.438 1 96.75 17 SER B O 1
ATOM 1371 N N . SER B 1 18 ? -13.82 -7.086 -16.578 1 94 18 SER B N 1
ATOM 1372 C CA . SER B 1 18 ? -14.047 -6.918 -15.141 1 94 18 SER B CA 1
ATOM 1373 C C . SER B 1 18 ? -15.5 -6.551 -14.844 1 94 18 SER B C 1
ATOM 1375 O O . SER B 1 18 ? -15.82 -6.113 -13.742 1 94 18 SER B O 1
ATOM 1377 N N . ALA B 1 19 ? -16.297 -6.727 -15.727 1 94 19 ALA B N 1
ATOM 1378 C CA . ALA B 1 19 ? -17.703 -6.34 -15.594 1 94 19 ALA B CA 1
ATOM 1379 C C . ALA B 1 19 ? -18.5 -7.398 -14.836 1 94 19 ALA B C 1
ATOM 1381 O O . ALA B 1 19 ? -19.5 -7.082 -14.188 1 94 19 ALA B O 1
ATOM 1382 N N . SER B 1 20 ? -18.062 -8.578 -14.828 1 90.25 20 SER B N 1
ATOM 1383 C CA . SER B 1 20 ? -18.75 -9.68 -14.172 1 90.25 20 SER B CA 1
ATOM 1384 C C . SER B 1 20 ? -18.297 -9.828 -12.719 1 90.25 20 SER B C 1
ATOM 1386 O O . SER B 1 20 ? -17.25 -9.305 -12.328 1 90.25 20 SER B O 1
ATOM 1388 N N . LYS B 1 21 ? -19.109 -10.562 -11.945 1 92.5 21 LYS B N 1
ATOM 1389 C CA . LYS B 1 21 ? -18.812 -10.781 -10.531 1 92.5 21 LYS B CA 1
ATOM 1390 C C . LYS B 1 21 ? -17.516 -11.578 -10.359 1 92.5 21 LYS B C 1
ATOM 1392 O O . LYS B 1 21 ? -16.766 -11.352 -9.414 1 92.5 21 LYS B O 1
ATOM 1397 N N . LEU B 1 22 ? -17.375 -12.484 -11.211 1 93.56 22 LEU B N 1
ATOM 1398 C CA . LEU B 1 22 ? -16.078 -13.141 -11.375 1 93.56 22 LEU B CA 1
ATOM 1399 C C . LEU B 1 22 ? -15.438 -12.75 -12.695 1 93.56 22 LEU B C 1
ATOM 1401 O O . LEU B 1 22 ? -16.047 -12.906 -13.758 1 93.56 22 LEU B O 1
ATOM 1405 N N . GLN B 1 23 ? -14.234 -12.234 -12.633 1 95.62 23 GLN B N 1
ATOM 1406 C CA . GLN B 1 23 ? -13.562 -11.75 -13.836 1 95.62 23 GLN B CA 1
ATOM 1407 C C . GLN B 1 23 ? -13.469 -12.844 -14.891 1 95.62 23 GLN B C 1
ATOM 1409 O O . GLN B 1 23 ? -13.234 -14.008 -14.562 1 95.62 23 GLN B O 1
ATOM 1414 N N . SER B 1 24 ? -13.656 -12.359 -16.125 1 97.25 24 SER B N 1
ATOM 1415 C CA . SER B 1 24 ? -13.562 -13.281 -17.25 1 97.25 24 SER B CA 1
ATOM 1416 C C . SER B 1 24 ? -12.43 -12.883 -18.188 1 97.25 24 SER B C 1
ATOM 1418 O O . SER B 1 24 ? -12.25 -11.695 -18.469 1 97.25 24 SER B O 1
ATOM 1420 N N . LEU B 1 25 ? -11.688 -13.922 -18.734 1 97.69 25 LEU B N 1
ATOM 1421 C CA . LEU B 1 25 ? -10.555 -13.664 -19.609 1 97.69 25 LEU B CA 1
ATOM 1422 C C . LEU B 1 25 ? -10.742 -14.359 -20.953 1 97.69 25 LEU B C 1
ATOM 1424 O O . LEU B 1 25 ? -11.406 -15.391 -21.031 1 97.69 25 LEU B O 1
ATOM 1428 N N . GLN B 1 26 ? -10.312 -13.75 -21.969 1 97.38 26 GLN B N 1
ATOM 1429 C CA . GLN B 1 26 ? -9.922 -14.422 -23.203 1 97.38 26 GLN B CA 1
ATOM 1430 C C . GLN B 1 26 ? -8.414 -14.602 -23.281 1 97.38 26 GLN B C 1
ATOM 1432 O O . GLN B 1 26 ? -7.656 -13.641 -23.125 1 97.38 26 GLN B O 1
ATOM 1437 N N . MET B 1 27 ? -7.988 -15.867 -23.531 1 97.31 27 MET B N 1
ATOM 1438 C CA . MET B 1 27 ? -6.551 -16.125 -23.594 1 97.31 27 MET B CA 1
ATOM 1439 C C . MET B 1 27 ? -6.195 -16.938 -24.828 1 97.31 27 MET B C 1
ATOM 1441 O O . MET B 1 27 ? -6.992 -17.766 -25.281 1 97.31 27 MET B O 1
ATOM 1445 N N . ARG B 1 28 ? -5.02 -16.641 -25.359 1 97.12 28 ARG B N 1
ATOM 1446 C CA . ARG B 1 28 ? -4.383 -17.5 -26.359 1 97.12 28 ARG B CA 1
ATOM 1447 C C . ARG B 1 28 ? -3.449 -18.5 -25.688 1 97.12 28 ARG B C 1
ATOM 1449 O O . ARG B 1 28 ? -2.49 -18.125 -25.016 1 97.12 28 ARG B O 1
ATOM 1456 N N . LEU B 1 29 ? -3.771 -19.797 -25.859 1 91.81 29 LEU B N 1
ATOM 1457 C CA . LEU B 1 29 ? -3.016 -20.844 -25.188 1 91.81 29 LEU B CA 1
ATOM 1458 C C . LEU B 1 29 ? -2.018 -21.484 -26.141 1 91.81 29 LEU B C 1
ATOM 1460 O O . LEU B 1 29 ? -1.862 -21.047 -27.281 1 91.81 29 LEU B O 1
ATOM 1464 N N . THR B 1 30 ? -1.331 -22.531 -25.516 1 76.81 30 THR B N 1
ATOM 1465 C CA . THR B 1 30 ? -0.332 -23.25 -26.312 1 76.81 30 THR B CA 1
ATOM 1466 C C . THR B 1 30 ? -0.971 -23.891 -27.547 1 76.81 30 THR B C 1
ATOM 1468 O O . THR B 1 30 ? -2.105 -24.375 -27.469 1 76.81 30 THR B O 1
ATOM 1471 N N . ALA B 1 31 ? -0.386 -23.797 -28.75 1 75.31 31 ALA B N 1
ATOM 1472 C CA . ALA B 1 31 ? -0.775 -24.281 -30.062 1 75.31 31 ALA B CA 1
ATOM 1473 C C . ALA B 1 31 ? -1.682 -23.281 -30.781 1 75.31 31 ALA B C 1
ATOM 1475 O O . ALA B 1 31 ? -2.324 -23.625 -31.781 1 75.31 31 ALA B O 1
ATOM 1476 N N . GLY B 1 32 ? -1.951 -22.219 -30.109 1 78.44 32 GLY B N 1
ATOM 1477 C CA . GLY B 1 32 ? -2.654 -21.125 -30.781 1 78.44 32 GLY B CA 1
ATOM 1478 C C . GLY B 1 32 ? -4.148 -21.141 -30.516 1 78.44 32 GLY B C 1
ATOM 1479 O O . GLY B 1 32 ? -4.887 -20.344 -31.094 1 78.44 32 GLY B O 1
ATOM 1480 N N . GLU B 1 33 ? -4.551 -21.984 -29.641 1 87.5 33 GLU B N 1
ATOM 1481 C CA . GLU B 1 33 ? -5.961 -22.047 -29.266 1 87.5 33 GLU B CA 1
ATOM 1482 C C . GLU B 1 33 ? -6.375 -20.828 -28.453 1 87.5 33 GLU B C 1
ATOM 1484 O O . GLU B 1 33 ? -5.645 -20.406 -27.547 1 87.5 33 GLU B O 1
ATOM 1489 N N . VAL B 1 34 ? -7.535 -20.297 -28.953 1 92.88 34 VAL B N 1
ATOM 1490 C CA . VAL B 1 34 ? -8.078 -19.156 -28.219 1 92.88 34 VAL B CA 1
ATOM 1491 C C . VAL B 1 34 ? -9.281 -19.609 -27.391 1 92.88 34 VAL B C 1
ATOM 1493 O O . VAL B 1 34 ? -10.211 -20.234 -27.922 1 92.88 34 VAL B O 1
ATOM 1496 N N . ASN B 1 35 ? -9.203 -19.438 -26.078 1 94.12 35 ASN B N 1
ATOM 1497 C CA . ASN B 1 35 ? -10.312 -19.719 -25.172 1 94.12 35 ASN B CA 1
ATOM 1498 C C . ASN B 1 35 ? -10.922 -18.422 -24.625 1 94.12 35 ASN B C 1
ATOM 1500 O O . ASN B 1 35 ? -10.195 -17.531 -24.203 1 94.12 35 ASN B O 1
ATOM 1504 N N . ASP B 1 36 ? -12.203 -18.438 -24.719 1 94.12 36 ASP B N 1
ATOM 1505 C CA . ASP B 1 36 ? -12.898 -17.25 -24.219 1 94.12 36 ASP B CA 1
ATOM 1506 C C . ASP B 1 36 ? -13.695 -17.578 -22.953 1 94.12 36 ASP B C 1
ATOM 1508 O O . ASP B 1 36 ? -13.766 -18.734 -22.547 1 94.12 36 ASP B O 1
ATOM 1512 N N . ASP B 1 37 ? -14.117 -16.5 -22.203 1 93.69 37 ASP B N 1
ATOM 1513 C CA . ASP B 1 37 ? -14.984 -16.562 -21.031 1 93.69 37 ASP B CA 1
ATOM 1514 C C . ASP B 1 37 ? -14.391 -17.469 -19.953 1 93.69 37 ASP B C 1
ATOM 1516 O O . ASP B 1 37 ? -15.109 -18.219 -19.297 1 93.69 37 ASP B O 1
ATOM 1520 N N . MET B 1 38 ? -13.102 -17.438 -19.828 1 95.25 38 MET B N 1
ATOM 1521 C CA . MET B 1 38 ? -12.422 -18.156 -18.766 1 95.25 38 MET B CA 1
ATOM 1522 C C . MET B 1 38 ? -12.562 -17.438 -17.438 1 95.25 38 MET B C 1
ATOM 1524 O O . MET B 1 38 ? -12.258 -16.25 -17.328 1 95.25 38 MET B O 1
ATOM 1528 N N . GLU B 1 39 ? -13.07 -18.219 -16.469 1 96.19 39 GLU B N 1
ATOM 1529 C CA . GLU B 1 39 ? -13.133 -17.609 -15.133 1 96.19 39 GLU B CA 1
ATOM 1530 C C . GLU B 1 39 ? -11.734 -17.422 -14.547 1 96.19 39 GLU B C 1
ATOM 1532 O O . GLU B 1 39 ? -10.906 -18.344 -14.602 1 96.19 39 GLU B O 1
ATOM 1537 N N . HIS B 1 40 ? -11.484 -16.281 -14.125 1 97.06 40 HIS B N 1
ATOM 1538 C CA . HIS B 1 40 ? -10.227 -15.953 -13.453 1 97.06 40 HIS B CA 1
ATOM 1539 C C . HIS B 1 40 ? -10.398 -15.961 -11.938 1 97.06 40 HIS B C 1
ATOM 1541 O O . HIS B 1 40 ? -11.008 -15.047 -11.375 1 97.06 40 HIS B O 1
ATOM 1547 N N . PHE B 1 41 ? -9.844 -16.938 -11.211 1 94.69 41 PHE B N 1
ATOM 1548 C CA . PHE B 1 41 ? -9.93 -17.031 -9.758 1 94.69 41 PHE B CA 1
ATOM 1549 C C . PHE B 1 41 ? -8.82 -16.219 -9.102 1 94.69 41 PHE B C 1
ATOM 1551 O O . PHE B 1 41 ? -7.633 -16.469 -9.336 1 94.69 41 PHE B O 1
ATOM 1558 N N . GLU B 1 42 ? -9.211 -15.258 -8.305 1 94.94 42 GLU B N 1
ATOM 1559 C CA . GLU B 1 42 ? -8.297 -14.383 -7.578 1 94.94 42 GLU B CA 1
ATOM 1560 C C . GLU B 1 42 ? -8.445 -14.562 -6.07 1 94.94 42 GLU B C 1
ATOM 1562 O O . GLU B 1 42 ? -9.516 -14.93 -5.586 1 94.94 42 GLU B O 1
ATOM 1567 N N . PRO B 1 43 ? -7.348 -14.344 -5.312 1 93.06 43 PRO B N 1
ATOM 1568 C CA . PRO B 1 43 ? -7.461 -14.477 -3.859 1 93.06 43 PRO B CA 1
ATOM 1569 C C . PRO B 1 43 ? -8.453 -13.484 -3.25 1 93.06 43 PRO B C 1
ATOM 1571 O O . PRO B 1 43 ? -8.547 -12.344 -3.701 1 93.06 43 PRO B O 1
ATOM 1574 N N . TYR B 1 44 ? -9.25 -14 -2.176 1 94.31 44 TYR B N 1
ATOM 1575 C CA . TYR B 1 44 ? -10.086 -13.094 -1.409 1 94.31 44 TYR B CA 1
ATOM 1576 C C . TYR B 1 44 ? -9.289 -11.891 -0.919 1 94.31 44 TYR B C 1
ATOM 1578 O O . TYR B 1 44 ? -8.188 -12.047 -0.376 1 94.31 44 TYR B O 1
ATOM 1586 N N . GLY B 1 45 ? -9.852 -10.68 -1.207 1 95.44 45 GLY B N 1
ATOM 1587 C CA . GLY B 1 45 ? -9.219 -9.461 -0.729 1 95.44 45 GLY B CA 1
ATOM 1588 C C . GLY B 1 45 ? -8.328 -8.805 -1.769 1 95.44 45 GLY B C 1
ATOM 1589 O O . GLY B 1 45 ? -7.812 -7.707 -1.544 1 95.44 45 GLY B O 1
ATOM 1590 N N . PHE B 1 46 ? -8.094 -9.453 -2.854 1 96.69 46 PHE B N 1
A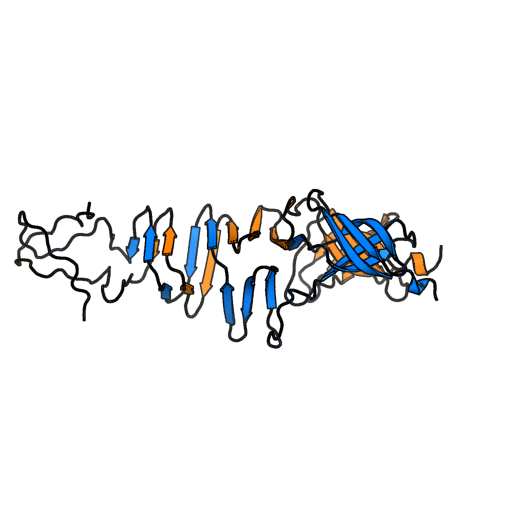TOM 1591 C CA . PHE B 1 46 ? -7.258 -8.867 -3.895 1 96.69 46 PHE B CA 1
ATOM 1592 C C . PHE B 1 46 ? -7.895 -9.047 -5.266 1 96.69 46 PHE B C 1
ATOM 1594 O O . PHE B 1 46 ? -8.422 -10.117 -5.574 1 96.69 46 PHE B O 1
ATOM 1601 N N . THR B 1 47 ? -7.863 -7.953 -6.102 1 97.12 47 THR B N 1
ATOM 1602 C CA . THR B 1 47 ? -8.297 -8.016 -7.492 1 97.12 47 THR B CA 1
ATOM 1603 C C . THR B 1 47 ? -7.48 -7.066 -8.359 1 97.12 47 THR B C 1
ATOM 1605 O O . THR B 1 47 ? -6.957 -6.062 -7.867 1 97.12 47 THR B O 1
ATOM 1608 N N . SER B 1 48 ? -7.266 -7.512 -9.664 1 97 48 SER B N 1
ATOM 1609 C CA . SER B 1 48 ? -6.582 -6.684 -10.648 1 97 48 SER B CA 1
ATOM 1610 C C . SER B 1 48 ? -7.207 -6.844 -12.031 1 97 48 SER B C 1
ATOM 1612 O O . SER B 1 48 ? -8.023 -7.742 -12.25 1 97 48 SER B O 1
ATOM 1614 N N . HIS B 1 49 ? -6.957 -5.934 -12.898 1 98.12 49 HIS B N 1
ATOM 1615 C CA . HIS B 1 49 ? -7.391 -5.977 -14.289 1 98.12 49 HIS B CA 1
ATOM 1616 C C . HIS B 1 49 ? -6.199 -6.004 -15.234 1 98.12 49 HIS B C 1
ATOM 1618 O O . HIS B 1 49 ? -5.723 -4.953 -15.672 1 98.12 49 HIS B O 1
ATOM 1624 N N . PRO B 1 50 ? -5.723 -7.215 -15.586 1 97.81 50 PRO B N 1
ATOM 1625 C CA . PRO B 1 50 ? -4.508 -7.324 -16.391 1 97.81 50 PRO B CA 1
ATOM 1626 C C . PRO B 1 50 ? -4.688 -6.758 -17.797 1 97.81 50 PRO B C 1
ATOM 1628 O O . PRO B 1 50 ? -5.801 -6.762 -18.344 1 97.81 50 PRO B O 1
ATOM 1631 N N . LEU B 1 51 ? -3.549 -6.23 -18.375 1 98.12 51 LEU B N 1
ATOM 1632 C CA . LEU B 1 51 ? -3.523 -5.75 -19.766 1 98.12 51 LEU B CA 1
ATOM 1633 C C . LEU B 1 51 ? -3.365 -6.906 -20.734 1 98.12 51 LEU B C 1
ATOM 1635 O O . LEU B 1 51 ? -2.852 -7.969 -20.375 1 98.12 51 LEU B O 1
ATOM 1639 N N . ALA B 1 52 ? -3.811 -6.613 -21.969 1 98.25 52 ALA B N 1
ATOM 1640 C CA . ALA B 1 52 ? -3.492 -7.562 -23.031 1 98.25 52 ALA B CA 1
ATOM 1641 C C . ALA B 1 52 ? -1.989 -7.824 -23.094 1 98.25 52 ALA B C 1
ATOM 1643 O O . ALA B 1 52 ? -1.186 -6.898 -22.984 1 98.25 52 ALA B O 1
ATOM 1644 N N . GLY B 1 53 ? -1.661 -9.078 -23.25 1 97.75 53 GLY B N 1
ATOM 1645 C CA . GLY B 1 53 ? -0.259 -9.461 -23.312 1 97.75 53 GLY B CA 1
ATOM 1646 C C . GLY B 1 53 ? 0.256 -10.047 -22.016 1 97.75 53 GLY B C 1
ATOM 1647 O O . GLY B 1 53 ? 1.32 -10.672 -21.984 1 97.75 53 GLY B O 1
ATOM 1648 N N . ALA B 1 54 ? -0.508 -9.844 -20.922 1 98.38 54 ALA B N 1
ATOM 1649 C CA . ALA B 1 54 ? -0.138 -10.5 -19.672 1 98.38 54 ALA B CA 1
ATOM 1650 C C . ALA B 1 54 ? -0.104 -12.016 -19.844 1 98.38 54 ALA B C 1
ATOM 1652 O O . ALA B 1 54 ? -0.777 -12.562 -20.719 1 98.38 54 ALA B O 1
ATOM 1653 N N . GLU B 1 55 ? 0.701 -12.68 -19.016 1 97.31 55 GLU B N 1
ATOM 1654 C CA . GLU B 1 55 ? 0.875 -14.133 -19.094 1 97.31 55 GLU B CA 1
ATOM 1655 C C . GLU B 1 55 ? 0.096 -14.836 -17.984 1 97.31 55 GLU B C 1
ATOM 1657 O O . GLU B 1 55 ? 0.063 -14.367 -16.844 1 97.31 55 GLU B O 1
ATOM 1662 N N . GLY B 1 56 ? -0.507 -16.031 -18.391 1 96.44 56 GLY B N 1
ATOM 1663 C CA . GLY B 1 56 ? -1.287 -16.734 -17.391 1 96.44 56 GLY B CA 1
ATOM 1664 C C . GLY B 1 56 ? -1.105 -18.234 -17.453 1 96.44 56 GLY B C 1
ATOM 1665 O O . GLY B 1 56 ? -0.659 -18.781 -18.469 1 96.44 56 GLY B O 1
ATOM 1666 N N . VAL B 1 57 ? -1.42 -18.859 -16.297 1 94.25 57 VAL B N 1
ATOM 1667 C CA . VAL B 1 57 ? -1.517 -20.312 -16.172 1 94.25 57 VAL B CA 1
ATOM 1668 C C . VAL B 1 57 ? -2.975 -20.719 -15.969 1 94.25 57 VAL B C 1
ATOM 1670 O O . VAL B 1 57 ? -3.666 -20.172 -15.109 1 94.25 57 VAL B O 1
ATOM 1673 N N . VAL B 1 58 ? -3.338 -21.703 -16.812 1 93.62 58 VAL B N 1
ATOM 1674 C CA . VAL B 1 58 ? -4.73 -22.141 -16.75 1 93.62 58 VAL B CA 1
ATOM 1675 C C . VAL B 1 58 ? -4.797 -23.641 -16.5 1 93.62 58 VAL B C 1
ATOM 1677 O O . VAL B 1 58 ? -3.826 -24.359 -16.766 1 93.62 58 VAL B O 1
ATOM 1680 N N . THR B 1 59 ? -5.938 -24.016 -15.969 1 91.25 59 THR B N 1
ATOM 1681 C CA . THR B 1 59 ? -6.234 -25.438 -15.828 1 91.25 59 THR B CA 1
ATOM 1682 C C . THR B 1 59 ? -7.559 -25.781 -16.5 1 91.25 59 THR B C 1
ATOM 1684 O O . THR B 1 59 ? -8.43 -24.922 -16.656 1 91.25 59 THR B O 1
ATOM 1687 N N . PHE B 1 60 ? -7.566 -27.047 -16.906 1 88.44 60 PHE B N 1
ATOM 1688 C CA . PHE B 1 60 ? -8.766 -27.578 -17.547 1 88.44 60 PHE B CA 1
ATOM 1689 C C . PHE B 1 60 ? -9.477 -28.562 -16.625 1 88.44 60 PHE B C 1
ATOM 1691 O O . PHE B 1 60 ? -9.008 -29.688 -16.422 1 88.44 60 PHE B O 1
ATOM 1698 N N . LEU B 1 61 ? -10.547 -28.094 -16.156 1 79.5 61 LEU B N 1
ATOM 1699 C CA . LEU B 1 61 ? -11.273 -28.938 -15.211 1 79.5 61 LEU B CA 1
ATOM 1700 C C . LEU B 1 61 ? -11.859 -30.156 -15.898 1 79.5 61 LEU B C 1
ATOM 1702 O O . LEU B 1 61 ? -12.469 -30.047 -16.969 1 79.5 61 LEU B O 1
ATOM 1706 N N . GLY B 1 62 ? -11.664 -31.281 -15.344 1 77.19 62 GLY B N 1
ATOM 1707 C CA . GLY B 1 62 ? -12.172 -32.531 -15.883 1 77.19 62 GLY B CA 1
ATOM 1708 C C . GLY B 1 62 ? -11.57 -32.906 -17.234 1 77.19 62 GLY B C 1
ATOM 1709 O O . GLY B 1 62 ? -12.109 -33.75 -17.953 1 77.19 62 GLY B O 1
ATOM 1710 N N . GLY B 1 63 ? -10.57 -32.188 -17.594 1 76.31 63 GLY B N 1
ATOM 1711 C CA . GLY B 1 63 ? -9.898 -32.469 -18.859 1 76.31 63 GLY B CA 1
ATOM 1712 C C . GLY B 1 63 ? -10.602 -31.828 -20.047 1 76.31 63 GLY B C 1
ATOM 1713 O O . GLY B 1 63 ? -10.172 -32 -21.188 1 76.31 63 GLY B O 1
ATOM 1714 N N . ASP B 1 64 ? -11.727 -31.141 -19.734 1 79.12 64 ASP B N 1
ATOM 1715 C CA . ASP B 1 64 ? -12.453 -30.453 -20.781 1 79.12 64 ASP B CA 1
ATOM 1716 C C . ASP B 1 64 ? -11.781 -29.125 -21.125 1 79.12 64 ASP B C 1
ATOM 1718 O O . ASP B 1 64 ? -11.859 -28.156 -20.359 1 79.12 64 ASP B O 1
ATOM 1722 N N . ARG B 1 65 ? -11.219 -29.094 -22.375 1 80.25 65 ARG B N 1
ATOM 1723 C CA . ARG B 1 65 ? -10.398 -27.953 -22.766 1 80.25 65 ARG B CA 1
ATOM 1724 C C . ARG B 1 65 ? -11.258 -26.719 -23.031 1 80.25 65 ARG B C 1
ATOM 1726 O O . ARG B 1 65 ? -10.742 -25.609 -23.125 1 80.25 65 ARG B O 1
ATOM 1733 N N . SER B 1 66 ? -12.555 -26.969 -23.141 1 81 66 SER B N 1
ATOM 1734 C CA . SER B 1 66 ? -13.445 -25.828 -23.359 1 81 66 SER B CA 1
ATOM 1735 C C . SER B 1 66 ? -13.812 -25.156 -22.031 1 81 66 SER B C 1
ATOM 1737 O O . SER B 1 66 ? -14.359 -24.047 -22.031 1 81 66 SER B O 1
ATOM 1739 N N . HIS B 1 67 ? -13.406 -25.828 -20.984 1 86.06 67 HIS B N 1
ATOM 1740 C CA . HIS B 1 67 ? -13.688 -25.266 -19.672 1 86.06 67 HIS B CA 1
ATOM 1741 C C . HIS B 1 67 ? -12.398 -25 -18.891 1 86.06 67 HIS B C 1
ATOM 1743 O O . HIS B 1 67 ? -12.031 -25.797 -18.016 1 86.06 67 HIS B O 1
ATOM 1749 N N . ALA B 1 68 ? -11.805 -23.875 -19.188 1 91.19 68 ALA B N 1
ATOM 1750 C CA . ALA B 1 68 ? -10.555 -23.5 -18.516 1 91.19 68 ALA B CA 1
ATOM 1751 C C . ALA B 1 68 ? -10.797 -22.453 -17.438 1 91.19 68 ALA B C 1
ATOM 1753 O O . ALA B 1 68 ? -11.727 -21.641 -17.531 1 91.19 68 ALA B O 1
ATOM 1754 N N . ILE B 1 69 ? -10.047 -22.547 -16.391 1 94.81 69 ILE B N 1
ATOM 1755 C CA . ILE B 1 69 ? -9.992 -21.5 -15.375 1 94.81 69 ILE B CA 1
ATOM 1756 C C . ILE B 1 69 ? -8.57 -20.953 -15.281 1 94.81 69 ILE B C 1
ATOM 1758 O O . ILE B 1 69 ? -7.602 -21.719 -15.312 1 94.81 69 ILE B O 1
ATOM 1762 N N . ALA B 1 70 ? -8.5 -19.672 -15.211 1 96 70 ALA B N 1
ATOM 1763 C CA . ALA B 1 70 ? -7.203 -19.031 -15 1 96 70 ALA B CA 1
ATOM 1764 C C . ALA B 1 70 ? -6.84 -19.016 -13.516 1 96 70 ALA B C 1
ATOM 1766 O O . ALA B 1 70 ? -7.605 -18.5 -12.695 1 96 70 ALA B O 1
ATOM 1767 N N . LEU B 1 71 ? -5.672 -19.453 -13.203 1 95 71 LEU B N 1
ATOM 1768 C CA . LEU B 1 71 ? -5.246 -19.594 -11.812 1 95 71 LEU B CA 1
ATOM 1769 C C . LEU B 1 71 ? -4.434 -18.375 -11.375 1 95 71 LEU B C 1
ATOM 1771 O O . LEU B 1 71 ? -4.578 -17.906 -10.242 1 95 71 LEU B O 1
ATOM 1775 N N . VAL B 1 72 ? -3.52 -18 -12.227 1 96.94 72 VAL B N 1
ATOM 1776 C CA . VAL B 1 72 ? -2.662 -16.844 -11.938 1 96.94 72 VAL B CA 1
ATOM 1777 C C . VAL B 1 72 ? -2.311 -16.125 -13.227 1 96.94 72 VAL B C 1
ATOM 1779 O O . VAL B 1 72 ? -2.029 -16.766 -14.25 1 96.94 72 VAL B O 1
ATOM 1782 N N . VAL B 1 73 ? -2.369 -14.812 -13.156 1 97.62 73 VAL B N 1
ATOM 1783 C CA . VAL B 1 73 ? -1.993 -13.969 -14.289 1 97.62 73 VAL B CA 1
ATOM 1784 C C . VAL B 1 73 ? -0.915 -12.977 -13.852 1 97.62 73 VAL B C 1
ATOM 1786 O O . VAL B 1 73 ? -1.123 -12.188 -12.93 1 97.62 73 VAL B O 1
ATOM 1789 N N . ALA B 1 74 ? 0.231 -13.094 -14.539 1 97.75 74 ALA B N 1
ATOM 1790 C CA . ALA B 1 74 ? 1.375 -12.219 -14.281 1 97.75 74 ALA B CA 1
ATOM 1791 C C . ALA B 1 74 ? 1.669 -11.328 -15.484 1 97.75 74 ALA B C 1
ATOM 1793 O O . ALA B 1 74 ? 1.217 -11.609 -16.594 1 97.75 74 ALA B O 1
ATOM 1794 N N . ASP B 1 75 ? 2.377 -10.297 -15.273 1 98.06 75 ASP B N 1
ATOM 1795 C CA . ASP B 1 75 ? 2.836 -9.445 -16.359 1 98.06 75 ASP B CA 1
ATOM 1796 C C . ASP B 1 75 ? 4.289 -9.023 -16.156 1 98.06 75 ASP B C 1
ATOM 1798 O O . ASP B 1 75 ? 4.566 -8.062 -15.445 1 98.06 75 ASP B O 1
ATOM 1802 N N . ARG B 1 76 ? 5.133 -9.695 -16.844 1 97.44 76 ARG B N 1
ATOM 1803 C CA . ARG B 1 76 ? 6.57 -9.5 -16.672 1 97.44 76 ARG B CA 1
ATOM 1804 C C . ARG B 1 76 ? 6.992 -8.102 -17.109 1 97.44 76 ARG B C 1
ATOM 1806 O O . ARG B 1 76 ? 8.07 -7.633 -16.75 1 97.44 76 ARG B O 1
ATOM 1813 N N . ARG B 1 77 ? 6.168 -7.391 -17.812 1 97.38 77 ARG B N 1
ATOM 1814 C CA . ARG B 1 77 ? 6.508 -6.07 -18.344 1 97.38 77 ARG B CA 1
ATOM 1815 C C . ARG B 1 77 ? 6.57 -5.039 -17.219 1 97.38 77 ARG B C 1
ATOM 1817 O O . ARG B 1 77 ? 7.305 -4.051 -17.312 1 97.38 77 ARG B O 1
ATOM 1824 N N . TYR B 1 78 ? 5.863 -5.344 -16.094 1 98.31 78 TYR B N 1
ATOM 1825 C CA . TYR B 1 78 ? 5.668 -4.262 -15.133 1 98.31 78 TYR B CA 1
ATOM 1826 C C . TYR B 1 78 ? 6.066 -4.699 -13.734 1 98.31 78 TYR B C 1
ATOM 1828 O O . TYR B 1 78 ? 6.098 -3.887 -12.805 1 98.31 78 TYR B O 1
ATOM 1836 N N . ARG B 1 79 ? 6.34 -6 -13.57 1 97.62 79 ARG B N 1
ATOM 1837 C CA . ARG B 1 79 ? 6.727 -6.449 -12.234 1 97.62 79 ARG B CA 1
ATOM 1838 C C . ARG B 1 79 ? 7.934 -5.668 -11.727 1 97.62 79 ARG B C 1
ATOM 1840 O O . ARG B 1 79 ? 8.898 -5.449 -12.461 1 97.62 79 ARG B O 1
ATOM 1847 N N . LEU B 1 80 ? 7.871 -5.281 -10.438 1 97.38 80 LEU B N 1
ATOM 1848 C CA . LEU B 1 80 ? 9.023 -4.625 -9.828 1 97.38 80 LEU B CA 1
ATOM 1849 C C . LEU B 1 80 ? 10.172 -5.609 -9.648 1 97.38 80 LEU B C 1
ATOM 1851 O O . LEU B 1 80 ? 9.992 -6.695 -9.094 1 97.38 80 LEU B O 1
ATOM 1855 N N . GLN B 1 81 ? 11.328 -5.207 -10.094 1 96.88 81 GLN B N 1
ATOM 1856 C CA . GLN B 1 81 ? 12.516 -6.051 -9.992 1 96.88 81 GLN B CA 1
ATOM 1857 C C . GLN B 1 81 ? 13.398 -5.617 -8.828 1 96.88 81 GLN B C 1
ATOM 1859 O O . GLN B 1 81 ? 13.258 -4.508 -8.312 1 96.88 81 GLN B O 1
ATOM 1864 N N . SER B 1 82 ? 14.195 -6.551 -8.398 1 96.31 82 SER B N 1
ATOM 1865 C CA . SER B 1 82 ? 15.289 -6.316 -7.469 1 96.31 82 SER B CA 1
ATOM 1866 C C . SER B 1 82 ? 14.773 -5.914 -6.094 1 96.31 82 SER B C 1
ATOM 1868 O O . SER B 1 82 ? 15.312 -5.012 -5.457 1 96.31 82 SER B O 1
ATOM 1870 N N . LEU B 1 83 ? 13.688 -6.473 -5.711 1 97.75 83 LEU B N 1
ATOM 1871 C CA . LEU B 1 83 ? 13.312 -6.414 -4.301 1 97.75 83 LEU B CA 1
ATOM 1872 C C . LEU B 1 83 ? 14.32 -7.172 -3.441 1 97.75 83 LEU B C 1
ATOM 1874 O O . LEU B 1 83 ? 14.773 -8.25 -3.818 1 97.75 83 LEU B O 1
ATOM 1878 N N . ALA B 1 84 ? 14.625 -6.629 -2.34 1 98.31 84 ALA B N 1
ATOM 1879 C CA . ALA B 1 84 ? 15.414 -7.402 -1.385 1 98.31 84 ALA B CA 1
ATOM 1880 C C . ALA B 1 84 ? 14.594 -8.547 -0.791 1 98.31 84 ALA B C 1
ATOM 1882 O O . ALA B 1 84 ? 13.367 -8.484 -0.761 1 98.31 84 ALA B O 1
ATOM 1883 N N . ALA B 1 85 ? 15.328 -9.602 -0.326 1 98.25 85 ALA B N 1
ATOM 1884 C CA . ALA B 1 85 ? 14.656 -10.742 0.296 1 98.25 85 ALA B CA 1
ATOM 1885 C C . ALA B 1 85 ? 13.75 -10.289 1.439 1 98.25 85 ALA B C 1
ATOM 1887 O O . ALA B 1 85 ? 14.172 -9.516 2.303 1 98.25 85 ALA B O 1
ATOM 1888 N N . GLY B 1 86 ? 12.477 -10.75 1.43 1 98.25 86 GLY B N 1
ATOM 1889 C CA . GLY B 1 86 ? 11.523 -10.422 2.473 1 98.25 86 GLY B CA 1
ATOM 1890 C C . GLY B 1 86 ? 10.641 -9.234 2.125 1 98.25 86 GLY B C 1
ATOM 1891 O O . GLY B 1 86 ? 9.617 -9 2.775 1 98.25 86 GLY B O 1
ATOM 1892 N N . GLU B 1 87 ? 11.008 -8.445 1.115 1 98.69 87 GLU B N 1
ATOM 1893 C CA . GLU B 1 87 ? 10.219 -7.277 0.751 1 98.69 87 GLU B CA 1
ATOM 1894 C C . GLU B 1 87 ? 8.961 -7.676 -0.007 1 98.69 87 GLU B C 1
ATOM 1896 O O . GLU B 1 87 ? 8.914 -8.742 -0.626 1 98.69 87 GLU B O 1
ATOM 1901 N N . VAL B 1 88 ? 7.922 -6.875 0.111 1 98.5 88 VAL B N 1
ATOM 1902 C CA . VAL B 1 88 ? 6.613 -7.043 -0.514 1 98.5 88 VAL B CA 1
ATOM 1903 C C . VAL B 1 88 ? 6.164 -5.723 -1.137 1 98.5 88 VAL B C 1
ATOM 1905 O O . VAL B 1 88 ? 6.43 -4.648 -0.59 1 98.5 88 VAL B O 1
ATOM 1908 N N . ALA B 1 89 ? 5.512 -5.816 -2.326 1 98.75 89 ALA B N 1
ATOM 1909 C CA . ALA B 1 89 ? 5.02 -4.574 -2.918 1 98.75 89 ALA B CA 1
ATOM 1910 C C . ALA B 1 89 ? 3.711 -4.805 -3.668 1 98.75 89 ALA B C 1
ATOM 1912 O O . ALA B 1 89 ? 3.475 -5.895 -4.195 1 98.75 89 ALA B O 1
ATOM 1913 N N . ILE B 1 90 ? 2.857 -3.768 -3.652 1 98.69 90 ILE B N 1
ATOM 1914 C CA . ILE B 1 90 ? 1.752 -3.615 -4.594 1 98.69 90 ILE B CA 1
ATOM 1915 C C . ILE B 1 90 ? 2.062 -2.492 -5.578 1 98.69 90 ILE B C 1
ATOM 1917 O O . ILE B 1 90 ? 2.604 -1.453 -5.195 1 98.69 90 ILE B O 1
ATOM 1921 N N . TYR B 1 91 ? 1.734 -2.729 -6.918 1 98.69 91 TYR B N 1
ATOM 1922 C CA . TYR B 1 91 ? 2.197 -1.803 -7.945 1 98.69 91 TYR B CA 1
ATOM 1923 C C . TYR B 1 91 ? 1.255 -1.803 -9.148 1 98.69 91 TYR B C 1
ATOM 1925 O O . TYR B 1 91 ? 0.405 -2.688 -9.273 1 98.69 91 TYR B O 1
ATOM 1933 N N . THR B 1 92 ? 1.355 -0.758 -9.992 1 98.56 92 THR B N 1
ATOM 1934 C CA . THR B 1 92 ? 0.672 -0.737 -11.281 1 98.56 92 THR B CA 1
ATOM 1935 C C . THR B 1 92 ? 1.669 -0.536 -12.414 1 98.56 92 THR B C 1
ATOM 1937 O O . THR B 1 92 ? 2.848 -0.265 -12.18 1 98.56 92 THR B O 1
ATOM 1940 N N . ASP B 1 93 ? 1.158 -0.704 -13.594 1 98.5 93 ASP B N 1
ATOM 1941 C CA . ASP B 1 93 ? 1.963 -0.516 -14.797 1 98.5 93 ASP B CA 1
ATOM 1942 C C . ASP B 1 93 ? 2.379 0.945 -14.953 1 98.5 93 ASP B C 1
ATOM 1944 O O . ASP B 1 93 ? 3.307 1.252 -15.711 1 98.5 93 ASP B O 1
ATOM 1948 N N . GLU B 1 94 ? 1.776 1.858 -14.266 1 98.38 94 GLU B N 1
ATOM 1949 C CA . GLU B 1 94 ? 2.053 3.283 -14.43 1 98.38 94 GLU B CA 1
ATOM 1950 C C . GLU B 1 94 ? 3.117 3.756 -13.445 1 98.38 94 GLU B C 1
ATOM 1952 O O . GLU B 1 94 ? 3.508 4.926 -13.453 1 98.38 94 GLU B O 1
ATOM 1957 N N . GLY B 1 95 ? 3.51 2.887 -12.469 1 97.75 95 GLY B N 1
ATOM 1958 C CA . GLY B 1 95 ? 4.594 3.236 -11.562 1 97.75 95 GLY B CA 1
ATOM 1959 C C . GLY B 1 95 ? 4.121 3.518 -10.148 1 97.75 95 GLY B C 1
ATOM 1960 O O . GLY B 1 95 ? 4.938 3.727 -9.25 1 97.75 95 GLY B O 1
ATOM 1961 N N . ASP B 1 96 ? 2.793 3.525 -9.906 1 98.75 96 ASP B N 1
ATOM 1962 C CA . ASP B 1 96 ? 2.307 3.605 -8.531 1 98.75 96 ASP B CA 1
ATOM 1963 C C . ASP B 1 96 ? 2.746 2.389 -7.719 1 98.75 96 ASP B C 1
ATOM 1965 O O . ASP B 1 96 ? 2.713 1.261 -8.219 1 98.75 96 ASP B O 1
ATOM 1969 N N . LYS B 1 97 ? 3.135 2.643 -6.441 1 98.81 97 LYS B N 1
ATOM 1970 C CA . LYS B 1 97 ? 3.502 1.475 -5.648 1 98.81 97 LYS B CA 1
ATOM 1971 C C . LYS B 1 97 ? 3.408 1.774 -4.152 1 98.81 97 LYS B C 1
ATOM 1973 O O . LYS B 1 97 ? 3.588 2.92 -3.732 1 98.81 97 LYS B O 1
ATOM 1978 N N . ILE B 1 98 ? 3.057 0.852 -3.408 1 98.88 98 ILE B N 1
ATOM 1979 C CA . ILE B 1 98 ? 3.305 0.703 -1.979 1 98.88 98 ILE B CA 1
ATOM 1980 C C . ILE B 1 98 ? 4.328 -0.406 -1.745 1 98.88 98 ILE B C 1
ATOM 1982 O O . ILE B 1 98 ? 4.074 -1.57 -2.066 1 98.88 98 ILE B O 1
ATOM 1986 N N . HIS B 1 99 ? 5.469 -0.001 -1.259 1 98.88 99 HIS B N 1
ATOM 1987 C CA . HIS B 1 99 ? 6.613 -0.895 -1.126 1 98.88 99 HIS B CA 1
ATOM 1988 C C . HIS B 1 99 ? 7.012 -1.062 0.336 1 98.88 99 HIS B C 1
ATOM 1990 O O . HIS B 1 99 ? 7.379 -0.09 1 1 98.88 99 HIS B O 1
ATOM 1996 N N . PHE B 1 100 ? 6.816 -2.316 0.867 1 98.88 100 PHE B N 1
ATOM 1997 C CA . PHE B 1 100 ? 7.348 -2.695 2.172 1 98.88 100 PHE B CA 1
ATOM 1998 C C . PHE B 1 100 ? 8.82 -3.068 2.068 1 98.88 100 PHE B C 1
ATOM 2000 O O . PHE B 1 100 ? 9.156 -4.191 1.686 1 98.88 100 PHE B O 1
ATOM 2007 N N . LYS B 1 101 ? 9.625 -2.133 2.475 1 98.75 101 LYS B N 1
ATOM 2008 C CA . LYS B 1 101 ? 11.07 -2.289 2.361 1 98.75 101 LYS B CA 1
ATOM 2009 C C . LYS B 1 101 ? 11.672 -2.83 3.656 1 98.75 101 LYS B C 1
ATOM 2011 O O . LYS B 1 101 ? 11.016 -2.82 4.699 1 98.75 101 LYS B O 1
ATOM 2016 N N . ARG B 1 102 ? 12.914 -3.361 3.486 1 98.69 102 ARG B N 1
ATOM 2017 C CA . ARG B 1 102 ? 13.641 -3.773 4.684 1 98.69 102 ARG B CA 1
ATOM 2018 C C . ARG B 1 102 ? 13.773 -2.619 5.668 1 98.69 102 ARG B C 1
ATOM 2020 O O . ARG B 1 102 ? 13.828 -1.454 5.266 1 98.69 102 ARG B O 1
ATOM 2027 N N . GLY B 1 103 ? 13.844 -2.934 7.012 1 98.56 103 GLY B N 1
ATOM 2028 C CA . GLY B 1 103 ? 14.031 -1.941 8.062 1 98.56 103 GLY B CA 1
ATOM 2029 C C . GLY B 1 103 ? 12.734 -1.281 8.492 1 98.56 103 GLY B C 1
ATOM 2030 O O . GLY B 1 103 ? 12.742 -0.137 8.953 1 98.56 103 GLY B O 1
ATOM 2031 N N . ARG B 1 104 ? 11.617 -1.971 8.25 1 98.56 104 ARG B N 1
ATOM 2032 C CA . ARG B 1 104 ? 10.289 -1.491 8.617 1 98.56 104 ARG B CA 1
ATOM 2033 C C . ARG B 1 104 ? 10.023 -0.106 8.039 1 98.56 104 ARG B C 1
ATOM 2035 O O . ARG B 1 104 ? 9.633 0.812 8.758 1 98.56 104 ARG B O 1
AT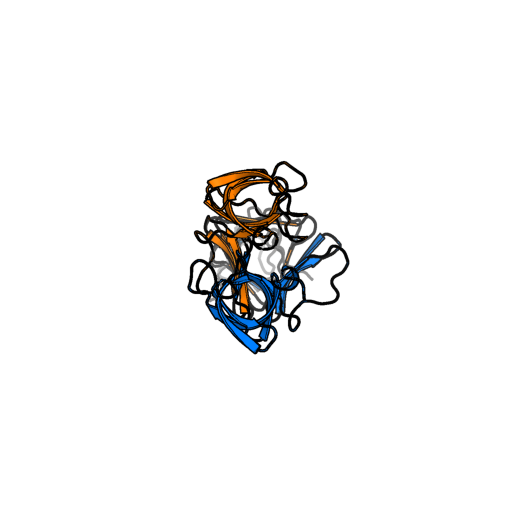OM 2042 N N . VAL B 1 105 ? 10.281 -0.004 6.789 1 98.81 105 VAL B N 1
ATOM 2043 C CA . VAL B 1 105 ? 9.977 1.191 6.012 1 98.81 105 VAL B CA 1
ATOM 2044 C C . VAL B 1 105 ? 8.875 0.879 5 1 98.81 105 VAL B C 1
ATOM 2046 O O . VAL B 1 105 ? 8.969 -0.096 4.25 1 98.81 105 VAL B O 1
ATOM 2049 N N . ILE B 1 106 ? 7.797 1.63 4.973 1 98.88 106 ILE B N 1
ATOM 2050 C CA . ILE B 1 106 ? 6.801 1.58 3.908 1 98.88 106 ILE B CA 1
ATOM 2051 C C . ILE B 1 106 ? 6.891 2.846 3.059 1 98.88 106 ILE B C 1
ATOM 2053 O O . ILE B 1 106 ? 6.777 3.959 3.578 1 98.88 106 ILE B O 1
ATOM 2057 N N . ASP B 1 107 ? 7.141 2.666 1.773 1 98.81 107 ASP B N 1
ATOM 2058 C CA . ASP B 1 107 ? 7.145 3.752 0.799 1 98.81 107 ASP B CA 1
ATOM 2059 C C . ASP B 1 107 ? 5.867 3.746 -0.034 1 98.81 107 ASP B C 1
ATOM 2061 O O . ASP B 1 107 ? 5.531 2.738 -0.661 1 98.81 107 ASP B O 1
ATOM 2065 N N . ILE B 1 108 ? 5.195 4.863 -0.032 1 98.81 108 ILE B N 1
ATOM 2066 C CA . ILE B 1 108 ? 4.078 5.094 -0.943 1 98.81 108 ILE B CA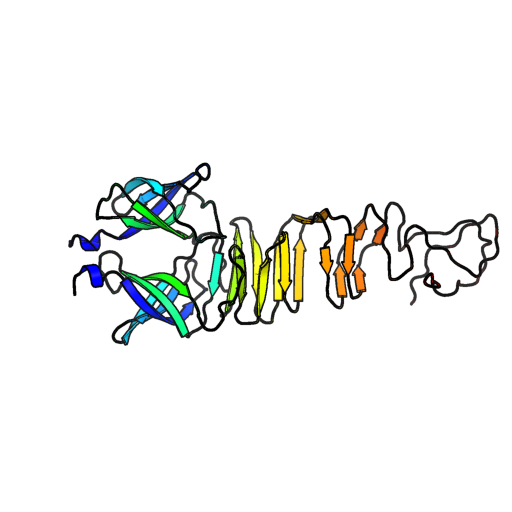 1
ATOM 2067 C C . ILE B 1 108 ? 4.477 6.121 -2 1 98.81 108 ILE B C 1
ATOM 2069 O O . ILE B 1 108 ? 4.859 7.246 -1.668 1 98.81 108 ILE B O 1
ATOM 2073 N N . GLU B 1 109 ? 4.438 5.734 -3.316 1 98.81 109 GLU B N 1
ATOM 2074 C CA . GLU B 1 109 ? 4.816 6.605 -4.426 1 98.81 109 GLU B CA 1
ATOM 2075 C C . GLU B 1 109 ? 3.691 6.715 -5.449 1 98.81 109 GLU B C 1
ATOM 2077 O O . GLU B 1 109 ? 3.195 5.703 -5.945 1 98.81 109 GLU B O 1
ATOM 2082 N N . THR B 1 110 ? 3.281 7.957 -5.734 1 98.88 110 THR B N 1
ATOM 2083 C CA . THR B 1 110 ? 2.201 8.234 -6.676 1 98.88 110 THR B CA 1
ATOM 2084 C C . THR B 1 110 ? 2.223 9.703 -7.102 1 98.88 110 THR B C 1
ATOM 2086 O O . THR B 1 110 ? 3.121 10.453 -6.715 1 98.88 110 THR B O 1
ATOM 2089 N N . ALA B 1 111 ? 1.344 10.062 -8.047 1 98.75 111 ALA B N 1
ATOM 2090 C CA . ALA B 1 111 ? 1.172 11.477 -8.359 1 98.75 111 ALA B CA 1
ATOM 2091 C C . ALA B 1 111 ? 0.238 12.148 -7.355 1 98.75 111 ALA B C 1
ATOM 2093 O O . ALA B 1 111 ? 0.593 13.164 -6.754 1 98.75 111 ALA B O 1
ATOM 2094 N N . THR B 1 112 ? -0.913 11.578 -7.184 1 98.88 112 THR B N 1
ATOM 2095 C CA . THR B 1 112 ? -1.902 12.109 -6.25 1 98.88 112 THR B CA 1
ATOM 2096 C C . THR B 1 112 ? -2.402 11.016 -5.312 1 98.88 112 THR B C 1
ATOM 2098 O O . THR B 1 112 ? -2.869 9.969 -5.766 1 98.88 112 THR B O 1
ATOM 2101 N N . LEU B 1 113 ? -2.248 11.25 -3.941 1 98.75 113 LEU B N 1
ATOM 2102 C CA . LEU B 1 113 ? -2.785 10.352 -2.924 1 98.75 113 LEU B CA 1
ATOM 2103 C C . LEU B 1 113 ? -4.016 10.961 -2.258 1 98.75 113 LEU B C 1
ATOM 2105 O O . LEU B 1 113 ? -3.936 12.031 -1.66 1 98.75 113 LEU B O 1
ATOM 2109 N N . ASN B 1 114 ? -5.195 10.32 -2.391 1 98.81 114 ASN B N 1
ATOM 2110 C CA . ASN B 1 114 ? -6.418 10.711 -1.702 1 98.81 114 ASN B CA 1
ATOM 2111 C C . ASN B 1 114 ? -6.758 9.758 -0.566 1 98.81 114 ASN B C 1
ATOM 2113 O O . ASN B 1 114 ? -6.875 8.547 -0.782 1 98.81 114 ASN B O 1
ATOM 2117 N N . ILE B 1 115 ? -6.844 10.336 0.636 1 98.56 115 ILE B N 1
ATOM 2118 C CA . ILE B 1 115 ? -7.285 9.594 1.81 1 98.56 115 ILE B CA 1
ATOM 2119 C C . ILE B 1 115 ? -8.641 10.117 2.273 1 98.56 115 ILE B C 1
ATOM 2121 O O . ILE B 1 115 ? -8.773 11.289 2.627 1 98.56 115 ILE B O 1
ATOM 2125 N N . ARG B 1 116 ? -9.617 9.234 2.211 1 98.62 116 ARG B N 1
ATOM 2126 C CA . ARG B 1 116 ? -10.953 9.578 2.693 1 98.62 116 ARG B CA 1
ATOM 2127 C C . ARG B 1 116 ? -11.328 8.742 3.912 1 98.62 116 ARG B C 1
ATOM 2129 O O . ARG B 1 116 ? -11.289 7.508 3.861 1 98.62 116 ARG B O 1
ATOM 2136 N N . ALA B 1 117 ? -11.547 9.398 5.031 1 98.56 117 ALA B N 1
ATOM 2137 C CA . ALA B 1 117 ? -11.953 8.789 6.293 1 98.56 117 ALA B CA 1
ATOM 2138 C C . ALA B 1 117 ? -13.109 9.547 6.926 1 98.56 117 ALA B C 1
ATOM 2140 O O . ALA B 1 117 ? -12.961 10.711 7.316 1 98.56 117 ALA B O 1
ATOM 2141 N N . SER B 1 118 ? -14.172 8.82 7.047 1 98.5 118 SER B N 1
ATOM 2142 C CA . SER B 1 118 ? -15.398 9.516 7.422 1 98.5 118 SER B CA 1
ATOM 2143 C C . SER B 1 118 ? -15.352 9.961 8.883 1 98.5 118 SER B C 1
ATOM 2145 O O . SER B 1 118 ? -16.156 10.805 9.297 1 98.5 118 SER B O 1
ATOM 2147 N N . THR B 1 119 ? -14.398 9.359 9.664 1 98.5 119 THR B N 1
ATOM 2148 C CA . THR B 1 119 ? -14.352 9.68 11.086 1 98.5 119 THR B CA 1
ATOM 2149 C C . THR B 1 119 ? -13.062 10.43 11.43 1 98.5 119 THR B C 1
ATOM 2151 O O . THR B 1 119 ? -13.109 11.539 11.961 1 98.5 119 THR B O 1
ATOM 2154 N N . ALA B 1 120 ? -11.859 9.844 11.195 1 98.62 120 ALA B N 1
ATOM 2155 C CA . ALA B 1 120 ? -10.602 10.492 11.57 1 98.62 120 ALA B CA 1
ATOM 2156 C C . ALA B 1 120 ? -9.414 9.844 10.867 1 98.62 120 ALA B C 1
ATOM 2158 O O . ALA B 1 120 ? -9.477 8.672 10.492 1 98.62 120 ALA B O 1
ATOM 2159 N N . VAL B 1 121 ? -8.398 10.594 10.625 1 98.69 121 VAL B N 1
ATOM 2160 C CA . VAL B 1 121 ? -7.055 10.094 10.359 1 98.69 121 VAL B CA 1
ATOM 2161 C C . VAL B 1 121 ? -6.164 10.312 11.578 1 98.69 121 VAL B C 1
ATOM 2163 O O . VAL B 1 121 ? -6.047 11.438 12.078 1 98.69 121 VAL B O 1
ATOM 2166 N N . ASN B 1 122 ? -5.562 9.258 12.109 1 98.69 122 ASN B N 1
ATOM 2167 C CA . ASN B 1 122 ? -4.73 9.312 13.305 1 98.69 122 ASN B CA 1
ATOM 2168 C C . ASN B 1 122 ? -3.275 8.977 12.992 1 98.69 122 ASN B C 1
ATOM 2170 O O . ASN B 1 122 ? -2.986 7.926 12.422 1 98.69 122 ASN B O 1
ATOM 2174 N N . PHE B 1 123 ? -2.473 9.898 13.32 1 98.44 123 PHE B N 1
ATOM 2175 C CA . PHE B 1 123 ? -1.035 9.664 13.25 1 98.44 123 PHE B CA 1
ATOM 2176 C C . PHE B 1 123 ? -0.447 9.477 14.641 1 98.44 123 PHE B C 1
ATOM 2178 O O . PHE B 1 123 ? -0.418 10.422 15.438 1 98.44 123 PHE B O 1
ATOM 2185 N N . ASP B 1 124 ? -0.052 8.266 14.922 1 98.5 124 ASP B N 1
ATOM 2186 C CA . ASP B 1 124 ? 0.731 7.988 16.125 1 98.5 124 ASP B CA 1
ATOM 2187 C C . ASP B 1 124 ? 2.219 7.887 15.797 1 98.5 124 ASP B C 1
ATOM 2189 O O . ASP B 1 124 ? 2.719 6.801 15.484 1 98.5 124 ASP B O 1
ATOM 2193 N N . THR B 1 125 ? 2.834 8.922 15.773 1 98.31 125 THR B N 1
ATOM 2194 C CA . THR B 1 125 ? 4.219 9.047 15.344 1 98.31 125 THR B CA 1
ATOM 2195 C C . THR B 1 125 ? 4.895 10.234 16.016 1 98.31 125 THR B C 1
ATOM 2197 O O . THR B 1 125 ? 4.242 11.242 16.297 1 98.31 125 THR B O 1
ATOM 2200 N N . PRO B 1 126 ? 6.223 10.25 16.219 1 98.38 126 PRO B N 1
ATOM 2201 C CA . PRO B 1 126 ? 6.91 11.367 16.859 1 98.38 126 PRO B CA 1
ATOM 2202 C C . PRO B 1 126 ? 6.918 12.633 16 1 98.38 126 PRO B C 1
ATOM 2204 O O . PRO B 1 126 ? 6.996 13.742 16.531 1 98.38 126 PRO B O 1
ATOM 2207 N N . VAL B 1 127 ? 6.871 12.461 14.703 1 98.62 127 VAL B N 1
ATOM 2208 C CA . VAL B 1 127 ? 7.023 13.633 13.844 1 98.62 127 VAL B CA 1
ATOM 2209 C C . VAL B 1 127 ? 6.367 13.367 12.492 1 98.62 127 VAL B C 1
ATOM 2211 O O . VAL B 1 127 ? 6.43 12.25 11.969 1 98.62 127 VAL B O 1
ATOM 2214 N N . ILE B 1 128 ? 5.684 14.289 11.922 1 98.19 128 ILE B N 1
ATOM 2215 C CA . ILE B 1 128 ? 5.348 14.398 10.508 1 98.19 128 ILE B CA 1
ATOM 2216 C C . ILE B 1 128 ? 6.242 15.445 9.844 1 98.19 128 ILE B C 1
ATOM 2218 O O . ILE B 1 128 ? 6.234 16.609 10.227 1 98.19 128 ILE B O 1
ATOM 2222 N N . ASN B 1 129 ? 7.062 14.992 8.914 1 98.56 129 ASN B N 1
ATOM 2223 C CA . ASN B 1 129 ? 7.82 15.906 8.062 1 98.56 129 ASN B CA 1
ATOM 2224 C C . ASN B 1 129 ? 7.129 16.125 6.723 1 98.56 129 ASN B C 1
ATOM 2226 O O . ASN B 1 129 ? 6.719 15.172 6.062 1 98.56 129 ASN B O 1
ATOM 2230 N N . GLN B 1 130 ? 6.969 17.391 6.426 1 97.81 130 GLN B N 1
ATOM 2231 C CA . GLN B 1 130 ? 6.293 17.75 5.184 1 97.81 130 GLN B CA 1
ATOM 2232 C C . GLN B 1 130 ? 7.121 18.75 4.383 1 97.81 130 GLN B C 1
ATOM 2234 O O . GLN B 1 130 ? 7.543 19.781 4.914 1 97.81 130 GLN B O 1
ATOM 2239 N N . THR B 1 131 ? 7.328 18.422 3.053 1 97.38 131 THR B N 1
ATOM 2240 C CA . THR B 1 131 ? 8.211 19.266 2.258 1 97.38 131 THR B CA 1
ATOM 2241 C C . THR B 1 131 ? 7.445 20.453 1.684 1 97.38 131 THR B C 1
ATOM 2243 O O . THR B 1 131 ? 8.047 21.469 1.335 1 97.38 131 THR B O 1
ATOM 2246 N N . GLY B 1 132 ? 6.195 20.406 1.485 1 96.69 132 GLY B N 1
ATOM 2247 C CA . GLY B 1 132 ? 5.371 21.5 0.981 1 96.69 132 GLY B CA 1
ATOM 2248 C C . GLY B 1 132 ? 4.633 22.234 2.076 1 96.69 132 GLY B C 1
ATOM 2249 O O . GLY B 1 132 ? 5.219 22.578 3.107 1 96.69 132 GLY B O 1
ATOM 2250 N N . LYS B 1 133 ? 3.328 22.641 1.795 1 97.5 133 LYS B N 1
ATOM 2251 C CA . LYS B 1 133 ? 2.484 23.344 2.756 1 97.5 133 LYS B CA 1
ATOM 2252 C C . LYS B 1 133 ? 1.399 22.438 3.312 1 97.5 133 LYS B C 1
ATOM 2254 O O . LYS B 1 133 ? 1.038 21.438 2.682 1 97.5 133 LYS B O 1
ATOM 2259 N N . ILE B 1 134 ? 0.984 22.766 4.473 1 98 134 ILE B N 1
ATOM 2260 C CA . ILE B 1 134 ? -0.229 22.188 5.043 1 98 134 ILE B CA 1
ATOM 2261 C C . ILE B 1 134 ? -1.37 23.188 4.965 1 98 134 ILE B C 1
ATOM 2263 O O . ILE B 1 134 ? -1.235 24.328 5.43 1 98 134 ILE B O 1
ATOM 2267 N N . VAL B 1 135 ? -2.432 22.828 4.242 1 98.19 135 VAL B N 1
ATOM 2268 C CA . VAL B 1 135 ? -3.605 23.672 4.105 1 98.19 135 VAL B CA 1
ATOM 2269 C C . VAL B 1 135 ? -4.844 22.938 4.609 1 98.19 135 VAL B C 1
ATOM 2271 O O . VAL B 1 135 ? -5.082 21.781 4.234 1 98.19 135 VAL B O 1
ATOM 2274 N N . SER B 1 136 ? -5.586 23.578 5.465 1 98.06 136 SER B N 1
ATOM 2275 C CA . SER B 1 136 ? -6.84 23 5.945 1 98.06 136 SER B CA 1
ATOM 2276 C C . SER B 1 136 ? -7.977 24.016 5.867 1 98.06 136 SER B C 1
ATOM 2278 O O . SER B 1 136 ? -7.754 25.219 6.035 1 98.06 136 SER B O 1
ATOM 2280 N N . LYS B 1 137 ? -9.156 23.5 5.59 1 97.5 137 LYS B N 1
ATOM 2281 C CA . LYS B 1 137 ? -10.336 24.359 5.688 1 97.5 137 LYS B CA 1
ATOM 2282 C C . LYS B 1 137 ? -10.672 24.672 7.145 1 97.5 137 LYS B C 1
ATOM 2284 O O . LYS B 1 137 ? -11.047 25.797 7.473 1 97.5 137 LYS B O 1
ATOM 2289 N N . GLY B 1 138 ? -10.477 23.672 8 1 96.75 138 GLY B N 1
ATOM 2290 C CA . GLY B 1 138 ? -10.734 23.844 9.422 1 96.75 138 GLY B CA 1
ATOM 2291 C C . GLY B 1 138 ? -9.531 24.359 10.195 1 96.75 138 GLY B C 1
ATOM 2292 O O . GLY B 1 138 ? -8.5 24.672 9.602 1 96.75 138 GLY B O 1
ATOM 2293 N N . ASP B 1 139 ? -9.672 24.5 11.562 1 96.94 139 ASP B N 1
ATOM 2294 C CA . ASP B 1 139 ? -8.633 25.016 12.445 1 96.94 139 ASP B CA 1
ATOM 2295 C C . ASP B 1 139 ? -7.512 24 12.625 1 96.94 139 ASP B C 1
ATOM 2297 O O . ASP B 1 139 ? -7.719 22.797 12.445 1 96.94 139 ASP B O 1
ATOM 2301 N N . GLN B 1 140 ? -6.324 24.469 12.734 1 96.88 140 GLN B N 1
ATOM 2302 C CA . GLN B 1 140 ? -5.199 23.703 13.258 1 96.88 140 GLN B CA 1
ATOM 2303 C C . GLN B 1 140 ? -4.949 24.016 14.727 1 96.88 140 GLN B C 1
ATOM 2305 O O . GLN B 1 140 ? -4.688 25.172 15.078 1 96.88 140 GLN B O 1
ATOM 2310 N N . VAL B 1 141 ? -5.094 22.969 15.547 1 95.56 141 VAL B N 1
ATOM 2311 C CA . VAL B 1 141 ? -4.996 23.141 16.984 1 95.56 141 VAL B CA 1
ATOM 2312 C C . VAL B 1 141 ? -3.789 22.375 17.516 1 95.56 141 VAL B C 1
ATOM 2314 O O . VAL B 1 141 ? -3.686 21.156 17.328 1 95.56 141 VAL B O 1
ATOM 2317 N N . ALA B 1 142 ? -2.898 23.078 18.094 1 92.81 142 ALA B N 1
ATOM 2318 C CA . ALA B 1 142 ? -1.74 22.484 18.75 1 92.81 142 ALA B CA 1
ATOM 2319 C C . ALA B 1 142 ? -1.884 22.547 20.266 1 92.81 142 ALA B C 1
ATOM 2321 O O . ALA B 1 142 ? -1.792 23.625 20.875 1 92.81 142 ALA B O 1
ATOM 2322 N N . GLY B 1 143 ? -2.113 21.375 20.797 1 90.38 143 GLY B N 1
ATOM 2323 C CA . GLY B 1 143 ? -2.568 21.391 22.172 1 90.38 143 GLY B CA 1
ATOM 2324 C C . GLY B 1 143 ? -3.889 22.109 22.359 1 90.38 143 GLY B C 1
ATOM 2325 O O . GLY B 1 143 ? -4.895 21.75 21.75 1 90.38 143 GLY B O 1
ATOM 2326 N N . ALA B 1 144 ? -3.801 23.297 23.047 1 90.19 144 ALA B N 1
ATOM 2327 C CA . ALA B 1 144 ? -5.027 24.047 23.281 1 90.19 144 ALA B CA 1
ATOM 2328 C C . ALA B 1 144 ? -5.023 25.359 22.5 1 90.19 144 ALA B C 1
ATOM 2330 O O . ALA B 1 144 ? -5.961 26.156 22.594 1 90.19 144 ALA B O 1
ATOM 2331 N N . ILE B 1 145 ? -4.055 25.531 21.672 1 91.12 145 ILE B N 1
ATOM 2332 C CA . ILE B 1 145 ? -3.926 26.812 21 1 91.12 145 ILE B CA 1
ATOM 2333 C C . ILE B 1 145 ? -4.48 26.688 19.578 1 91.12 145 ILE B C 1
ATOM 2335 O O . ILE B 1 145 ? -4.012 25.859 18.781 1 91.12 145 ILE B O 1
ATOM 2339 N N . SER B 1 146 ? -5.512 27.516 19.266 1 93.81 146 SER B N 1
ATOM 2340 C CA . SER B 1 146 ? -6.109 27.625 17.938 1 93.81 146 SER B CA 1
ATOM 2341 C C . SER B 1 146 ? -5.273 28.516 17.031 1 93.81 146 SER B C 1
ATOM 2343 O O . SER B 1 146 ? -4.879 29.609 17.422 1 93.81 146 SER B O 1
ATOM 2345 N N . GLN B 1 147 ? -5.02 28.031 15.812 1 93.25 147 GLN B N 1
ATOM 2346 C CA . GLN B 1 147 ? -4.316 28.891 14.867 1 93.25 147 GLN B CA 1
ATOM 2347 C C . GLN B 1 147 ? -5.211 30.031 14.391 1 93.25 147 GLN B C 1
ATOM 2349 O O . GLN B 1 147 ? -4.742 31.156 14.195 1 93.25 147 GLN B O 1
ATOM 2354 N N . ILE B 1 148 ? -6.453 29.766 14.227 1 91.94 148 ILE B N 1
ATOM 2355 C CA . ILE B 1 148 ? -7.375 30.734 13.641 1 91.94 148 ILE B CA 1
ATOM 2356 C C . ILE B 1 148 ? -7.828 31.719 14.711 1 91.94 148 ILE B C 1
ATOM 2358 O O . ILE B 1 148 ? -8 32.906 14.43 1 91.94 148 ILE B O 1
ATOM 2362 N N . LYS B 1 149 ? -7.918 31.266 15.969 1 90.44 149 LYS B N 1
ATOM 2363 C CA . LYS B 1 149 ? -8.609 32.094 16.938 1 90.44 149 LYS B CA 1
ATOM 2364 C C . LYS B 1 149 ? -7.695 32.469 18.109 1 90.44 149 LYS B C 1
ATOM 2366 O O . LYS B 1 149 ? -8.102 33.188 19.031 1 90.44 149 LYS B O 1
ATOM 2371 N N . HIS B 1 150 ? -6.527 32.094 18.094 1 88.5 150 HIS B N 1
ATOM 2372 C CA . HIS B 1 150 ? -5.707 32.344 19.266 1 88.5 150 HIS B CA 1
ATOM 2373 C C . HIS B 1 150 ? -5.438 33.844 19.438 1 88.5 150 HIS B C 1
ATOM 2375 O O . HIS B 1 150 ? -5.508 34.594 18.453 1 88.5 150 HIS B O 1
ATOM 2381 N N . VAL B 1 151 ? -5.211 34.219 20.766 1 83 151 VAL B N 1
ATOM 2382 C CA . VAL B 1 151 ? -4.93 35.594 21.125 1 83 151 VAL B CA 1
ATOM 2383 C C . VAL B 1 151 ? -3.592 35.688 21.859 1 83 151 VAL B C 1
ATOM 2385 O O . VAL B 1 151 ? -3.064 34.688 22.312 1 83 151 VAL B O 1
ATOM 2388 N N . HIS B 1 152 ? -3.025 36.969 21.828 1 82.56 152 HIS B N 1
ATOM 2389 C CA . HIS B 1 152 ? -1.798 37.219 22.562 1 82.56 152 HIS B CA 1
ATOM 2390 C C . HIS B 1 152 ? -2.051 38.188 23.75 1 82.56 152 HIS B C 1
ATOM 2392 O O . HIS B 1 152 ? -2.719 39.188 23.594 1 82.56 152 HIS B O 1
ATOM 2398 N N . GLY B 1 153 ? -1.595 37.719 24.969 1 75.69 153 GLY B N 1
ATOM 2399 C CA . GLY B 1 153 ? -1.611 38.594 26.125 1 75.69 153 GLY B CA 1
ATOM 2400 C C . GLY B 1 153 ? -0.383 39.469 26.203 1 75.69 153 GLY B C 1
ATOM 2401 O O . GLY B 1 153 ? 0.536 39.375 25.391 1 75.69 153 GLY B O 1
ATOM 2402 N N . GLY B 1 154 ? -0.476 40.438 27.078 1 74.56 154 GLY B N 1
ATOM 2403 C CA . GLY B 1 154 ? 0.682 41.281 27.328 1 74.56 154 GLY B CA 1
ATOM 2404 C C . GLY B 1 154 ? 0.831 42.406 26.312 1 74.56 154 GLY B C 1
ATOM 2405 O O . GLY B 1 154 ? 1.948 42.812 26 1 74.56 154 GLY B O 1
ATOM 2406 N N . VAL B 1 155 ? -0.27 42.688 25.75 1 77.38 155 VAL B N 1
ATOM 2407 C CA . VAL B 1 155 ? -0.216 43.75 24.75 1 77.38 155 VAL B CA 1
ATOM 2408 C C . VAL B 1 155 ? -1.033 44.938 25.234 1 77.38 155 VAL B C 1
ATOM 2410 O O . VAL B 1 155 ? -1.881 44.812 26.125 1 77.38 155 VAL B O 1
ATOM 2413 N N . GLN B 1 156 ? -0.608 46.125 24.984 1 81.69 156 GLN B N 1
ATOM 2414 C CA . GLN B 1 156 ? -1.46 47.312 25.141 1 81.69 156 GLN B CA 1
ATOM 2415 C C . GLN B 1 156 ? -2.389 47.469 23.938 1 81.69 156 GLN B C 1
ATOM 2417 O O . GLN B 1 156 ? -1.94 47.438 22.797 1 81.69 156 GLN B O 1
ATOM 2422 N N . GLY B 1 157 ? -3.717 47.719 24.375 1 83 157 GLY B N 1
ATOM 2423 C CA . GLY B 1 157 ? -4.676 47.938 23.312 1 83 157 GLY B CA 1
ATOM 2424 C C . GLY B 1 157 ? -4.398 49.219 22.531 1 83 157 GLY B C 1
ATOM 2425 O O . GLY B 1 157 ? -3.947 50.219 23.094 1 83 157 GLY B O 1
ATOM 2426 N N . GLY B 1 158 ? -4.422 49.125 21.281 1 87.44 158 GLY B N 1
ATOM 2427 C CA . GLY B 1 158 ? -4.273 50.281 20.406 1 87.44 158 GLY B CA 1
ATOM 2428 C C . GLY B 1 158 ? -4.91 50.062 19.047 1 87.44 158 GLY B C 1
ATOM 2429 O O . GLY B 1 158 ? -5.59 49.062 18.812 1 87.44 158 GLY B O 1
ATOM 2430 N N . SER B 1 159 ? -4.77 51.094 18.141 1 87.25 159 SER B N 1
ATOM 2431 C CA . SER B 1 159 ? -5.43 51.031 16.844 1 87.25 159 SER B CA 1
ATOM 2432 C C . SER B 1 159 ? -4.527 50.406 15.781 1 87.25 159 SER B C 1
ATOM 2434 O O . SER B 1 159 ? -4.883 50.344 14.602 1 87.25 159 SER B O 1
ATOM 2436 N N . GLY B 1 160 ? -3.402 49.875 16.344 1 84.12 160 GLY B N 1
ATOM 2437 C CA . GLY B 1 160 ? -2.441 49.344 15.383 1 84.12 160 GLY B CA 1
ATOM 2438 C C . GLY B 1 160 ? -2.531 47.844 15.18 1 84.12 160 GLY B C 1
ATOM 2439 O O . GLY B 1 160 ? -3.473 47.219 15.648 1 84.12 160 GLY B O 1
ATOM 2440 N N . GLN B 1 161 ? -1.67 47.281 14.266 1 85.38 161 GLN B N 1
ATOM 2441 C CA . GLN B 1 161 ? -1.445 45.844 14.039 1 85.38 161 GLN B CA 1
ATOM 2442 C C . GLN B 1 161 ? -0.072 45.406 14.547 1 85.38 161 GLN B C 1
ATOM 2444 O O . GLN B 1 161 ? 0.877 46.219 14.531 1 85.38 161 GLN B O 1
ATOM 2449 N N . THR B 1 162 ? 0.006 44.125 15.062 1 83.38 162 THR B N 1
ATOM 2450 C CA . THR B 1 162 ? 1.319 43.562 15.391 1 83.38 162 THR B CA 1
ATOM 2451 C C . THR B 1 162 ? 2.148 43.375 14.125 1 83.38 162 THR B C 1
ATOM 2453 O O . THR B 1 162 ? 1.606 43.344 13.023 1 83.38 162 THR B O 1
ATOM 2456 N N . ALA B 1 163 ? 3.51 43.156 14.297 1 82.19 163 ALA B N 1
ATOM 2457 C CA . ALA B 1 163 ? 4.309 42.562 13.227 1 82.19 163 ALA B CA 1
ATOM 2458 C C . ALA B 1 163 ? 3.998 41.062 13.07 1 82.19 163 ALA B C 1
ATOM 2460 O O . ALA B 1 163 ? 3.316 40.469 13.914 1 82.19 163 ALA B O 1
ATOM 2461 N N . ALA B 1 164 ? 4.398 40.469 11.922 1 85.12 164 ALA B N 1
ATOM 2462 C CA . ALA B 1 164 ? 4.297 39.031 11.734 1 85.12 164 ALA B CA 1
ATOM 2463 C C . ALA B 1 164 ? 5.125 38.281 12.773 1 85.12 164 ALA B C 1
ATOM 2465 O O . ALA B 1 164 ? 6.02 38.844 13.398 1 85.12 164 ALA B O 1
ATOM 2466 N N . PRO B 1 165 ? 4.699 36.906 13.016 1 82.75 165 PRO B N 1
ATOM 2467 C CA . PRO B 1 165 ? 5.492 36.125 13.953 1 82.75 165 PRO B CA 1
ATOM 2468 C C . PRO B 1 165 ? 6.992 36.188 13.664 1 82.75 165 PRO B C 1
ATOM 2470 O O . PRO B 1 165 ? 7.395 36.188 12.492 1 82.75 165 PRO B O 1
ATOM 2473 N N . VAL B 1 166 ? 7.734 36.5 14.789 1 76.31 166 VAL B N 1
ATOM 2474 C CA . VAL B 1 166 ? 9.18 36.469 14.609 1 76.31 166 VAL B CA 1
ATOM 2475 C C . VAL B 1 166 ? 9.719 35.062 14.875 1 76.31 166 VAL B C 1
ATOM 2477 O O . VAL B 1 166 ? 9.234 34.375 15.758 1 76.31 166 VAL B O 1
ATOM 2480 N N . GLY B 1 167 ? 10.039 34.219 13.844 1 65.19 167 GLY B N 1
ATOM 2481 C CA . GLY B 1 167 ? 10.594 32.875 13.961 1 65.19 167 GLY B CA 1
ATOM 2482 C C . GLY B 1 167 ? 11.75 32.781 14.938 1 65.19 167 GLY B C 1
ATOM 2483 O O . GLY B 1 167 ? 12.516 33.75 15.078 1 65.19 167 GLY B O 1
ATOM 2484 N N . GLY B 1 168 ? 11.5 32.219 16.188 1 51.25 168 GLY B N 1
ATOM 2485 C CA . GLY B 1 168 ? 12.68 32.062 17.031 1 51.25 168 GLY B CA 1
ATOM 2486 C C . GLY B 1 168 ? 13.922 31.672 16.25 1 51.25 168 GLY B C 1
ATOM 2487 O O . GLY B 1 168 ? 13.828 31.078 15.18 1 51.25 168 GLY B O 1
ATOM 2488 N N . ALA B 1 169 ? 14.945 32.469 16.516 1 44.72 169 ALA B N 1
ATOM 2489 C CA . ALA B 1 169 ? 16.25 32 16.062 1 44.72 169 ALA B CA 1
ATOM 2490 C C . ALA B 1 169 ? 16.484 30.562 16.469 1 44.72 169 ALA B C 1
ATOM 2492 O O . ALA B 1 169 ? 15.984 30.109 17.5 1 44.72 169 ALA B O 1
#

Solvent-accessible surface area (backbone atoms only — not comparable to full-atom values): 19163 Å² total; per-residue (Å²): 127,56,74,63,64,62,38,53,46,53,33,32,33,61,43,66,42,35,71,44,54,57,31,30,29,24,33,39,34,74,94,69,45,73,46,64,77,19,41,40,54,40,46,50,50,44,52,69,26,67,47,67,67,23,36,32,40,32,34,25,55,62,63,37,78,84,45,40,34,34,65,47,77,47,45,85,90,51,58,84,74,87,69,59,92,90,45,45,72,52,67,35,76,84,64,28,32,45,36,43,41,81,90,85,38,75,48,76,44,59,79,40,81,46,77,47,46,81,71,38,79,45,77,54,46,82,39,79,45,65,73,43,48,80,46,55,75,36,55,48,28,26,54,90,38,41,63,63,65,37,65,46,71,53,20,48,75,66,95,72,78,73,74,77,82,71,59,54,127,126,61,76,61,36,58,31,45,47,52,34,31,34,62,44,67,42,76,83,48,97,62,33,30,30,26,32,39,34,75,94,68,44,74,46,64,78,19,44,44,59,65,59,91,90,52,88,71,83,71,56,67,67,22,37,33,38,32,35,22,58,94,62,36,78,87,47,40,35,34,61,43,43,22,36,52,90,51,50,84,55,62,54,54,76,46,21,35,35,40,42,46,85,87,65,38,32,43,36,40,42,81,86,31,28,37,39,35,40,43,50,68,47,79,45,77,29,92,68,53,46,76,42,88,44,74,61,45,83,38,81,50,66,50,76,37,80,54,78,49,66,62,88,60,34,41,66,68,72,57,78,81,70,91,65,52,80,33,95,33,55,47,72,51,58,76,74,79,129

Nearest PDB structures (foldseek):
  3vto-assembly2_Q  TM=6.995E-01  e=4.309E-03  Muvirus mu
  8gra-assembly1_G  TM=4.775E-01  e=8.864E-05  Bacteroides fragilis
  3vto-assembly2_P  TM=7.186E-01  e=1.359E-02  Muvirus mu
  3i4o-assembly2_B  TM=7.245E-01  e=4.059E-02  Mycobacterium tuberculosis H37Rv
  2n3s-assembly1_A  TM=7.052E-01  e=8.731E-02  Burkholderia thailandensis E264

Foldseek 3Di:
DPLVVQFKWKWWFAAWDPPDPFIWTWTQTPPGDIAGRAGEDDDPPDDDGDDGGWMWMWGDPPSDPNHIHTDDTGHPQQDDPDADPPKDWDADSVGFIFIQHPPRDTDGDDPDDDDDDPPDDDDDDPDDDDDDDDDDPDWDQDPNATPVDHDDPDDDDDPDDDDDDPPDD/DDLVVQFKWKWWFADWDPPDPFIWTWTQTPPGDIAGRAGEDDDPPDDDGDDGGWMWMWGDPPSNPNHIHTDDTGHPQQDDPDADPPKDKDADSVGFIFIQHPPRDTDGDDDDDDDDDPPDDDDDDPDDDDPDDDDDPDWDDDPHATPVDHDDPDDDDDPDDDDPDDPDD

Secondary structure (DSSP, 8-state):
--GGGGSEEEEEEEEEE-SSSS-EEEEEEGGG-EEEEEEE---TTEEE-PPTT-EEEEEEGGG-TTSEEEEEEE-TTTPPP-PPTT-EEEE-TTS-EEEEETTTEEEEE-SEEEEEEEEEEEEESS-EEESSEEEESS-EEETTEETTT---EEE---SSPPPPP----/--GGGGSEEEEEEEEEE-SSSS-EEEEEEGGG-EEEEEEE---TT----PPTT-EEEEEEGGG-TTSEEEEEEE-TTTPPP-PPTT-EEEE-TTS-EEEEETTTEEEEEEEEEEEE-SS-EEE-SSEEEESS-EEESS--EETTEETTT----S----SEEPPPP----

Organism: NCBI:txid198620

InterPro domains:
  IPR013046 Phage baseplate assembly protein V/Gp45 [TIGR01644] (1-141)
  IPR014462 Phage-associated protein Gp45 [PIRSF012337] (4-159)
  IPR044033 GpV-like, apex motif [PF18946] (145-165)
  IPR053861 Bacteriophage Mu Gp45, N-terminal [PF06890] (10-77)

Sequence (338 aa):
MSLLTRLLARGTVVLASSASKLQSLQMRLTAGEVNDDMEHFEPYGFTSHPLAGAEGVVTFLGGDRSHAIALVVADRRYRLQSLAAGEVAIYTDEGDKIHFKRGRVIDIETATLNIRASTAVNFDTPVINQTGKIVSKGDQVAGAISQIKHVHGGVQGGSGQTAAPVGGAMSLLTRLLARGTVVLASSASKLQSLQMRLTAGEVNDDMEHFEPYGFTSHPLAGAEGVVTFLGGDRSHAIALVVADRRYRLQSLAAGEVAIYTDEGDKIHFKRGRVIDIETATLNIRASTAVNFDTPVINQTGKIVSKGDQVAGAISQIKHVHGGVQGGSGQTAAPVGGA

pLDDT: mean 91.75, std 11.25, range [44.72, 98.88]

Radius of gyration: 28.0 Å; Cα contacts (8 Å, |Δi|>4): 747; chains: 2; bounding box: 36×94×61 Å